Protein 8Y7V (pdb70)

Radius of gyration: 17.61 Å; Cα contacts (8 Å, |Δi|>4): 477; chains: 1; bounding box: 44×53×33 Å

InterPro domains:
  IPR007604 CP2 transcription factor [PF04516] (58-258)
  IPR007604 CP2 transcription factor [PS51968] (63-300)
  IPR013761 Sterile alpha motif/pointed domain superfamily [G3DSA:1.10.150.50] (311-386)
  IPR013761 Sterile alpha motif/pointed domain superfamily [SSF47769] (301-386)
  IPR037599 Transcription factor CP2, SAM domain [cd09589] (329-395)
  IPR040167 Transcription factor CP2-like [PTHR11037] (60-502)
  IPR041418 SAM domain [PF18016] (323-382)
  IPR057520 GRHL1/CP2, C-terminal domain [PF25416] (426-502)

Secondary structure (DSSP, 8-state):
---EEEEE-SPBPS-SBTTSPPEEEEETT--EEEEEEE-PPTTS-GGGTT--EEEEEEEEESSHHHHHHHTHHHH-----SEEE-TTT-BS-EEEEE-SS-TTEEEEEE-TTS--EEEEEE---GGG----EEEEEEEEEE-SSS-EEEEEEEEEEEEEEESTTHHHHHHHHHHHHHHTS-HHHHTTBPPPPSSEE-EE-PPPS--

B-factor: mean 23.54, std 10.69, range [7.73, 56.14]

Solvent-accessible surface area: 11146 Å² total; per-residue (Å²): 133,64,5,3,56,1,11,0,45,12,44,2,2,18,31,19,89,87,177,85,110,35,25,0,15,0,6,46,28,80,29,18,47,0,106,3,49,56,59,48,146,198,61,46,44,83,85,4,97,77,92,48,0,40,0,10,0,13,0,2,1,20,77,114,177,48,11,178,61,64,63,123,103,0,36,82,171,82,103,46,22,0,51,15,28,98,129,99,22,56,32,28,65,70,36,136,42,56,117,106,47,40,3,8,1,38,0,19,0,22,12,92,135,185,4,6,0,27,0,47,1,64,2,29,0,96,94,78,57,31,32,0,31,0,6,0,2,0,8,28,20,97,65,101,54,101,32,81,76,73,36,8,2,2,5,8,32,0,52,0,35,154,63,138,18,7,85,162,54,27,106,57,4,129,77,106,21,126,157,70,82,107,133,64,86,121,63,35,14,83,43,98,144,54,1,87,11,92,113,30,90,72,46,124,116,92

Organism: Mus musculus (NCBI:txid10090)

Structure (mmCIF, N/CA/C/O backbone):
data_8Y7V
#
_entry.id   8Y7V
#
_cell.length_a   57.093
_cell.length_b   57.093
_cell.length_c   130.642
_cell.angle_alpha   90.000
_cell.angle_beta   90.000
_cell.angle_gamma   90.000
#
_symmetry.space_group_name_H-M   'P 41 21 2'
#
loop_
_entity.id
_entity.type
_entity.pdbx_description
1 polymer 'Alpha-globin transcription factor CP2'
2 water water
#
loop_
_atom_site.group_PDB
_atom_site.id
_atom_site.type_symbol
_atom_site.label_atom_id
_atom_site.label_alt_id
_atom_site.label_comp_id
_atom_site.label_asym_id
_atom_site.label_entity_id
_atom_site.label_seq_id
_atom_site.pdbx_PDB_ins_code
_atom_site.Cartn_x
_atom_site.Cartn_y
_atom_site.Cartn_z
_atom_site.occupancy
_atom_site.B_iso_or_equiv
_atom_site.auth_seq_id
_atom_site.auth_comp_id
_atom_site.auth_asym_id
_atom_site.auth_atom_id
_atom_site.pdbx_PDB_model_num
ATOM 1 N N . ILE A 1 3 ? 11.46684 32.27627 52.03408 1.000 44.77807 64 ILE A N 1
ATOM 2 C CA . ILE A 1 3 ? 12.47020 33.33293 52.01123 1.000 43.44227 64 ILE A CA 1
ATOM 3 C C . ILE A 1 3 ? 13.81466 32.76650 51.59145 1.000 36.71641 64 ILE A C 1
ATOM 4 O O . ILE A 1 3 ? 13.94420 32.19088 50.51028 1.000 37.31953 64 ILE A O 1
ATOM 9 N N . LEU A 1 4 ? 14.82176 32.93732 52.44611 1.000 31.30840 65 LEU A N 1
ATOM 10 C CA . LEU A 1 4 ? 16.15300 32.43410 52.14451 1.000 25.18408 65 LEU A CA 1
ATOM 11 C C . LEU A 1 4 ? 16.41861 31.23913 53.04126 1.000 20.08506 65 LEU A C 1
ATOM 12 O O . LEU A 1 4 ? 16.58825 31.40455 54.26078 1.000 19.40266 65 LEU A O 1
ATOM 17 N N . PRO A 1 5 ? 16.43558 30.02744 52.50068 1.000 16.80853 66 PRO A N 1
ATOM 18 C CA . PRO A 1 5 ? 16.35457 28.84983 53.37487 1.000 17.32059 66 PRO A CA 1
ATOM 19 C C . PRO A 1 5 ? 17.61773 28.55590 54.15705 1.000 13.27278 66 PRO A C 1
ATOM 20 O O . PRO A 1 5 ? 17.53103 27.83611 55.14832 1.000 14.75464 66 PRO A O 1
ATOM 24 N N . PHE A 1 6 ? 18.77740 29.07305 53.75818 1.000 12.09775 67 PHE A N 1
ATOM 25 C CA . PHE A 1 6 ? 20.02121 28.76219 54.45050 1.000 11.54684 67 PHE A CA 1
ATOM 26 C C . PHE A 1 6 ? 20.82451 30.03261 54.62642 1.000 11.77722 67 PHE A C 1
ATOM 27 O O . PHE A 1 6 ? 20.60011 31.03465 53.94294 1.000 14.17172 67 PHE A O 1
ATOM 35 N N . GLN A 1 7 ? 21.77538 29.96799 55.55229 1.000 11.29586 68 GLN A N 1
ATOM 36 C CA . GLN A 1 7 ? 22.75883 31.02257 55.72100 1.000 10.94334 68 GLN A CA 1
ATOM 37 C C . GLN A 1 7 ? 24.12893 30.37996 55.85912 1.000 10.30222 68 GLN A C 1
ATOM 38 O O . GLN A 1 7 ? 24.27166 29.34617 56.52278 1.000 11.18051 68 GLN A O 1
ATOM 44 N N . TYR A 1 8 ? 25.13649 30.96699 55.21703 1.000 10.57147 69 TYR A N 1
ATOM 45 C CA . TYR A 1 8 ? 26.49480 30.44888 55.27674 1.000 9.78483 69 TYR A CA 1
ATOM 46 C C . TYR A 1 8 ? 27.40090 31.50291 55.89813 1.000 10.45495 69 TYR A C 1
ATOM 47 O O . TYR A 1 8 ? 27.35905 32.66925 55.50044 1.000 12.21349 69 TYR A O 1
ATOM 56 N N . VAL A 1 9 ? 28.18137 31.10045 56.89293 1.000 10.48437 70 VAL A N 1
ATOM 57 C CA . VAL A 1 9 ? 29.00098 32.03549 57.67247 1.000 11.19716 70 VAL A CA 1
ATOM 58 C C . VAL A 1 9 ? 30.45884 31.60163 57.55777 1.000 11.83255 70 VAL A C 1
ATOM 59 O O . VAL A 1 9 ? 30.84378 30.57100 58.12711 1.000 11.38377 70 VAL A O 1
ATOM 63 N N . LEU A 1 10 ? 31.27447 32.39117 56.83659 1.000 11.93364 71 LEU A N 1
ATOM 64 C CA . LEU A 1 10 ? 32.71570 32.15259 56.76238 1.000 11.09661 71 LEU A CA 1
ATOM 65 C C . LEU A 1 10 ? 33.36684 32.76535 57.99381 1.000 12.24971 71 LEU A C 1
ATOM 66 O O . LEU A 1 10 ? 33.18774 33.95659 58.25034 1.000 12.63132 71 LEU A O 1
ATOM 71 N N . CYS A 1 11 ? 34.10660 31.96348 58.75528 1.000 12.31829 72 CYS A N 1
ATOM 72 C CA . CYS A 1 11 ? 34.61017 32.39250 60.06408 1.000 13.53983 72 CYS A CA 1
ATOM 73 C C . CYS A 1 11 ? 35.97075 33.07286 59.89487 1.000 13.62439 72 CYS A C 1
ATOM 74 O O . CYS A 1 11 ? 37.04111 32.54466 60.21785 1.000 14.58330 72 CYS A O 1
ATOM 77 N N . ALA A 1 12 ? 35.89058 34.26786 59.32744 1.000 13.22939 73 ALA A N 1
ATOM 78 C CA . ALA A 1 12 ? 37.03725 35.14493 59.13329 1.000 12.63395 73 ALA A CA 1
ATOM 79 C C . ALA A 1 12 ? 36.52016 36.57214 59.15452 1.000 13.85830 73 ALA A C 1
ATOM 80 O O . ALA A 1 12 ? 35.44737 36.85774 58.61929 1.000 14.05470 73 ALA A O 1
ATOM 82 N N . ALA A 1 13 ? 37.29490 37.47000 59.76020 1.000 13.95144 74 ALA A N 1
ATOM 83 C CA . ALA A 1 13 ? 36.85209 38.85096 59.90380 1.000 15.30523 74 ALA A CA 1
ATOM 84 C C . ALA A 1 13 ? 36.89131 39.61522 58.57558 1.000 11.31600 74 ALA A C 1
ATOM 85 O O . ALA A 1 13 ? 37.74414 39.37319 57.71472 1.000 14.35695 74 ALA A O 1
ATOM 87 N N . THR A 1 14 ? 35.97698 40.56777 58.42040 1.000 13.26951 75 THR A N 1
ATOM 88 C CA . THR A 1 14 ? 35.97614 41.38896 57.21765 1.000 14.46621 75 THR A CA 1
ATOM 89 C C . THR A 1 14 ? 36.93854 42.57295 57.37056 1.000 15.79092 75 THR A C 1
ATOM 90 O O . THR A 1 14 ? 37.34244 42.94247 58.47577 1.000 17.22839 75 THR A O 1
ATOM 94 N N . SER A 1 15 ? 37.31920 43.14617 56.23353 1.000 14.15389 76 SER A N 1
ATOM 95 C CA . SER A 1 15 ? 38.20538 44.30846 56.25368 1.000 16.24413 76 SER A CA 1
ATOM 96 C C . SER A 1 15 ? 37.46139 45.51819 56.81549 1.000 18.60023 76 SER A C 1
ATOM 97 O O . SER A 1 15 ? 36.27581 45.71113 56.52697 1.000 19.38490 76 SER A O 1
ATOM 100 N N . PRO A 1 16 ? 38.13299 46.36747 57.59649 1.000 18.56196 77 PRO A N 1
ATOM 101 C CA . PRO A 1 16 ? 37.49585 47.59092 58.09678 1.000 21.58481 77 PRO A CA 1
ATOM 102 C C . PRO A 1 16 ? 37.52090 48.76233 57.12971 1.000 23.56310 77 PRO A C 1
ATOM 103 O O . PRO A 1 16 ? 37.13368 49.86444 57.52479 1.000 25.16047 77 PRO A O 1
ATOM 107 N N . ALA A 1 17 ? 37.95928 48.56722 55.88518 1.000 20.21618 78 ALA A N 1
ATOM 108 C CA . ALA A 1 17 ? 38.19343 49.67969 54.96992 1.000 21.29416 78 ALA A CA 1
ATOM 109 C C . ALA A 1 17 ? 37.26299 49.64250 53.75966 1.000 24.29441 78 ALA A C 1
ATOM 110 O O . ALA A 1 17 ? 37.64373 50.06503 52.66754 1.000 28.52323 78 ALA A O 1
ATOM 112 N N . VAL A 1 18 ? 36.03763 49.15979 53.94173 1.000 21.90371 79 VAL A N 1
ATOM 113 C CA . VAL A 1 18 ? 35.03141 49.12164 52.88259 1.000 21.82471 79 VAL A CA 1
ATOM 114 C C . VAL A 1 18 ? 33.92800 50.12055 53.21138 1.000 20.94639 79 VAL A C 1
ATOM 115 O O . VAL A 1 18 ? 33.50677 50.24304 54.36877 1.000 23.26491 79 VAL A O 1
ATOM 119 N N . LYS A 1 19 ? 33.45796 50.83243 52.18405 1.000 29.07322 80 LYS A N 1
ATOM 120 C CA . LYS A 1 19 ? 32.40857 51.82677 52.35575 1.000 32.20800 80 LYS A CA 1
ATOM 121 C C . LYS A 1 19 ? 31.08575 51.17489 52.75498 1.000 32.74041 80 LYS A C 1
ATOM 122 O O . LYS A 1 19 ? 30.84432 49.98673 52.51360 1.000 32.81952 80 LYS A O 1
ATOM 128 N N . LEU A 1 20 ? 30.20150 52.00702 53.31419 1.000 30.34900 81 LEU A N 1
ATOM 129 C CA . LEU A 1 20 ? 29.05752 51.53365 54.09012 1.000 34.44226 81 LEU A CA 1
ATOM 130 C C . LEU A 1 20 ? 28.21798 50.49689 53.35353 1.000 39.90946 81 LEU A C 1
ATOM 131 O O . LEU A 1 20 ? 27.92679 49.42644 53.89754 1.000 44.16974 81 LEU A O 1
ATOM 136 N N . HIS A 1 21 ? 27.79312 50.79086 52.12889 1.000 38.70898 82 HIS A N 1
ATOM 137 C CA . HIS A 1 21 ? 26.81225 49.91991 51.49049 1.000 40.60615 82 HIS A CA 1
ATOM 138 C C . HIS A 1 21 ? 27.42711 49.03747 50.41249 1.000 39.79882 82 HIS A C 1
ATOM 139 O O . HIS A 1 21 ? 26.70478 48.47791 49.58062 1.000 44.03901 82 HIS A O 1
ATOM 146 N N . ASP A 1 22 ? 28.74089 48.87593 50.43062 1.000 36.18257 83 ASP A N 1
ATOM 147 C CA . ASP A 1 22 ? 29.42287 48.04708 49.45515 1.000 31.29308 83 ASP A CA 1
ATOM 148 C C . ASP A 1 22 ? 29.59426 46.63295 49.99915 1.000 31.43368 83 ASP A C 1
ATOM 149 O O . ASP A 1 22 ? 29.41478 46.38053 51.19387 1.000 30.34407 83 ASP A O 1
ATOM 154 N N . GLU A 1 23 ? 29.91623 45.70333 49.10028 1.000 28.34017 84 GLU A N 1
ATOM 155 C CA . GLU A 1 23 ? 30.09598 44.31588 49.51060 1.000 24.89905 84 GLU A CA 1
ATOM 156 C C . GLU A 1 23 ? 31.30514 44.17746 50.42358 1.000 24.60280 84 GLU A C 1
ATOM 157 O O . GLU A 1 23 ? 32.32254 44.85402 50.25350 1.000 23.28519 84 GLU A O 1
ATOM 163 N N . THR A 1 24 ? 31.20060 43.26524 51.38601 1.000 19.67686 85 THR A N 1
ATOM 164 C CA . THR A 1 24 ? 32.33185 43.04694 52.27174 1.000 17.55436 85 THR A CA 1
ATOM 165 C C . THR A 1 24 ? 33.52127 42.49102 51.49987 1.000 17.18060 85 THR A C 1
ATOM 166 O O . THR A 1 24 ? 33.39692 41.93789 50.39817 1.000 16.83364 85 THR A O 1
ATOM 170 N N . LEU A 1 25 ? 34.69541 42.66155 52.09874 1.000 13.80539 86 LEU A N 1
ATOM 171 C CA . LEU A 1 25 ? 35.94085 42.09569 51.60245 1.000 14.48521 86 LEU A CA 1
ATOM 172 C C . LEU A 1 25 ? 36.64121 41.39143 52.75589 1.000 15.92304 86 LEU A C 1
ATOM 173 O O . LEU A 1 25 ? 36.78439 41.96646 53.83964 1.000 17.25005 86 LEU A O 1
ATOM 178 N N . THR A 1 26 ? 37.06275 40.14459 52.53655 1.000 14.08876 87 THR A N 1
ATOM 179 C CA . THR A 1 26 ? 37.65197 39.32203 53.59131 1.000 13.01272 87 THR A CA 1
ATOM 180 C C . THR A 1 26 ? 38.99943 38.77863 53.14360 1.000 15.15865 87 THR A C 1
ATOM 181 O O . THR A 1 26 ? 39.10679 38.19652 52.06484 1.000 14.60375 87 THR A O 1
ATOM 185 N N . TYR A 1 27 ? 40.03398 38.98140 53.95898 1.000 15.40019 88 TYR A N 1
ATOM 186 C CA . TYR A 1 27 ? 41.37273 38.50158 53.63003 1.000 12.93553 88 TYR A CA 1
ATOM 187 C C . TYR A 1 27 ? 41.59101 37.11091 54.20967 1.000 13.30105 88 TYR A C 1
ATOM 188 O O . TYR A 1 27 ? 41.33887 36.87932 55.39882 1.000 15.60992 88 TYR A O 1
ATOM 197 N N . LEU A 1 28 ? 42.09454 36.19480 53.38086 1.000 13.96377 89 LEU A N 1
ATOM 198 C CA . LEU A 1 28 ? 42.40773 34.83809 53.80171 1.000 13.03097 89 LEU A CA 1
ATOM 199 C C . LEU A 1 28 ? 43.86641 34.52282 53.51455 1.000 14.30469 89 LEU A C 1
ATOM 200 O O . LEU A 1 28 ? 44.44563 35.04302 52.55773 1.000 16.18654 89 LEU A O 1
ATOM 205 N N . ASN A 1 29 ? 44.44782 33.65837 54.34209 1.000 14.76828 90 ASN A N 1
ATOM 206 C CA . ASN A 1 29 ? 45.78291 33.12766 54.09839 1.000 16.45054 90 ASN A CA 1
ATOM 207 C C . ASN A 1 29 ? 45.71329 31.84244 53.28236 1.000 18.96239 90 ASN A C 1
ATOM 208 O O . ASN A 1 29 ? 44.92148 30.94644 53.58819 1.000 18.58407 90 ASN A O 1
ATOM 213 N N . GLN A 1 30 ? 46.56724 31.74826 52.26709 1.000 19.25953 91 GLN A N 1
ATOM 214 C CA . GLN A 1 30 ? 46.63490 30.55661 51.43907 1.000 17.99757 91 GLN A CA 1
ATOM 215 C C . GLN A 1 30 ? 46.95823 29.33654 52.28679 1.000 22.32039 91 GLN A C 1
ATOM 216 O O . GLN A 1 30 ? 47.87267 29.36382 53.11424 1.000 21.93583 91 GLN A O 1
ATOM 222 N N . GLY A 1 31 ? 46.19744 28.25917 52.08579 1.000 21.93027 92 GLY A N 1
ATOM 223 C CA . GLY A 1 31 ? 46.45526 27.01314 52.76207 1.000 22.09465 92 GLY A CA 1
ATOM 224 C C . GLY A 1 31 ? 45.93173 26.91377 54.17933 1.000 18.76017 92 GLY A C 1
ATOM 225 O O . GLY A 1 31 ? 46.01866 25.83718 54.77659 1.000 23.16871 92 GLY A O 1
ATOM 226 N N . GLN A 1 32 ? 45.40798 27.99459 54.74667 1.000 19.99206 93 GLN A N 1
ATOM 227 C CA . GLN A 1 32 ? 44.87446 27.95790 56.09738 1.000 19.79160 93 GLN A CA 1
ATOM 228 C C . GLN A 1 32 ? 43.44684 27.43422 56.05279 1.000 17.04083 93 GLN A C 1
ATOM 229 O O . GLN A 1 32 ? 42.67339 27.80086 55.16553 1.000 17.59362 93 GLN A O 1
ATOM 235 N N . SER A 1 33 ? 43.10930 26.54638 56.98354 1.000 15.23332 94 SER A N 1
ATOM 236 C CA . SER A 1 33 ? 41.74450 26.02433 57.04596 1.000 16.52620 94 SER A CA 1
ATOM 237 C C . SER A 1 33 ? 40.80904 27.06879 57.63194 1.000 16.18418 94 SER A C 1
ATOM 238 O O . SER A 1 33 ? 41.05337 27.58527 58.72727 1.000 17.01808 94 SER A O 1
ATOM 241 N N . TYR A 1 34 ? 39.72674 27.36729 56.90749 1.000 14.17806 95 TYR A N 1
ATOM 242 C CA . TYR A 1 34 ? 38.71856 28.32385 57.34614 1.000 14.25910 95 TYR A CA 1
ATOM 243 C C . TYR A 1 34 ? 37.37339 27.62534 57.47273 1.000 12.83886 95 TYR A C 1
ATOM 244 O O . TYR A 1 34 ? 36.98307 26.84718 56.59723 1.000 12.89272 95 TYR A O 1
ATOM 253 N N . GLU A 1 35 ? 36.68994 27.90190 58.57544 1.000 11.50156 96 GLU A N 1
ATOM 254 C CA . GLU A 1 35 ? 35.39018 27.30498 58.84574 1.000 10.93854 96 GLU A CA 1
ATOM 255 C C . GLU A 1 35 ? 34.28679 28.06071 58.11854 1.000 11.48192 96 GLU A C 1
ATOM 256 O O . GLU A 1 35 ? 34.20370 29.28716 58.20069 1.000 12.25030 96 GLU A O 1
ATOM 262 N N . ILE A 1 36 ? 33.41012 27.32801 57.43576 1.000 11.70219 97 ILE A N 1
ATOM 263 C CA . ILE A 1 36 ? 32.15323 27.88649 56.94490 1.000 8.80242 97 ILE A CA 1
ATOM 264 C C . ILE A 1 36 ? 31.01891 27.13938 57.63510 1.000 8.94798 97 ILE A C 1
ATOM 265 O O . ILE A 1 36 ? 30.85688 25.92462 57.44031 1.000 10.45001 97 ILE A O 1
ATOM 270 N N . ARG A 1 37 ? 30.25704 27.85703 58.44430 1.000 10.84704 98 ARG A N 1
ATOM 271 C CA . ARG A 1 37 ? 29.11132 27.27586 59.12132 1.000 11.42458 98 ARG A CA 1
ATOM 272 C C . ARG A 1 37 ? 27.93791 27.25266 58.15104 1.000 10.42204 98 ARG A C 1
ATOM 273 O O . ARG A 1 37 ? 27.64730 28.23699 57.46890 1.000 10.77576 98 ARG A O 1
ATOM 281 N N . MET A 1 38 ? 27.26654 26.11170 58.09025 1.000 8.73784 99 MET A N 1
ATOM 282 C CA . MET A 1 38 ? 26.13863 25.86132 57.20071 1.000 9.61135 99 MET A CA 1
ATOM 283 C C . MET A 1 38 ? 24.88803 25.86048 58.08714 1.000 9.67794 99 MET A C 1
ATOM 284 O O . MET A 1 38 ? 24.70692 24.94651 58.90508 1.000 12.21074 99 MET A O 1
ATOM 289 N N . LEU A 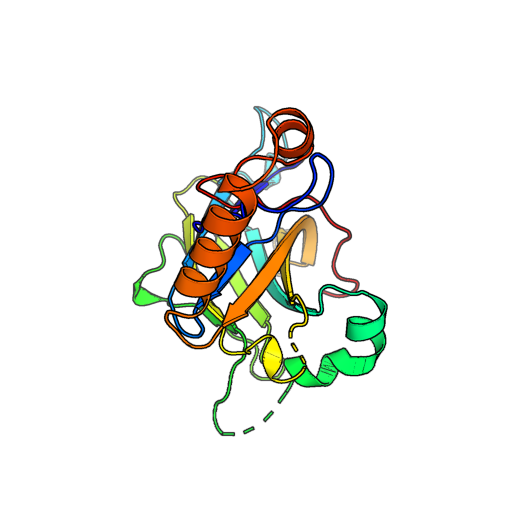1 39 ? 24.03725 26.88171 57.95055 1.000 9.64403 100 LEU A N 1
ATOM 290 C CA . LEU A 1 39 ? 22.90705 27.05719 58.86521 1.000 10.92026 100 LEU A CA 1
ATOM 291 C C . LEU A 1 39 ? 21.56575 26.96725 58.15799 1.000 12.73164 100 LEU A C 1
ATOM 292 O O . LEU A 1 39 ? 21.39715 27.47247 57.04116 1.000 12.62665 100 LEU A O 1
ATOM 297 N N . ASP A 1 40 ? 20.59986 26.35028 58.84763 1.000 12.71196 101 ASP A N 1
ATOM 298 C CA . ASP A 1 40 ? 19.20528 26.39702 58.43890 1.000 11.77179 101 ASP A CA 1
ATOM 299 C C . ASP A 1 40 ? 18.66697 27.77198 58.79639 1.000 15.19776 101 ASP A C 1
ATOM 300 O O . ASP A 1 40 ? 18.79305 28.21350 59.94455 1.000 17.67236 101 ASP A O 1
ATOM 305 N N . ASN A 1 41 ? 18.08011 28.44997 57.81863 1.000 15.15780 102 ASN A N 1
ATOM 306 C CA . ASN A 1 41 ? 17.55351 29.79739 58.02050 1.000 17.48887 102 ASN A CA 1
ATOM 307 C C . ASN A 1 41 ? 16.04169 29.83665 57.85546 1.000 22.64925 102 ASN A C 1
ATOM 308 O O . ASN A 1 41 ? 15.45566 30.92697 57.77845 1.000 23.86540 102 ASN A O 1
ATOM 313 N N . ARG A 1 42 ? 15.39867 28.67641 57.79492 1.000 20.06802 103 ARG A N 1
ATOM 314 C CA . ARG A 1 42 ? 13.95926 28.60800 57.59681 1.000 26.04858 103 ARG A CA 1
ATOM 315 C C . ARG A 1 42 ? 13.21430 28.93740 58.87835 1.000 30.95721 103 ARG A C 1
ATOM 316 O O . ARG A 1 42 ? 13.62091 28.54090 59.97333 1.000 31.12094 103 ARG A O 1
ATOM 324 N N . LYS A 1 43 ? 12.10033 29.64258 58.73288 1.000 39.54589 104 LYS A N 1
ATOM 325 C CA . LYS A 1 43 ? 11.14646 29.74963 59.82151 1.000 43.65156 104 LYS A CA 1
ATOM 326 C C . LYS A 1 43 ? 10.21919 28.53480 59.80648 1.000 45.89239 104 LYS A C 1
ATOM 327 O O . LYS A 1 43 ? 10.27378 27.69146 58.90636 1.000 44.79428 104 LYS A O 1
ATOM 333 N N . LEU A 1 44 ? 9.37170 28.43944 60.82932 1.000 50.87655 105 LEU A N 1
ATOM 334 C CA . LEU A 1 44 ? 8.41337 27.34302 60.90960 1.000 50.78733 105 LEU A CA 1
ATOM 335 C C . LEU A 1 44 ? 7.58198 27.25514 59.63881 1.000 51.17428 105 LEU A C 1
ATOM 336 O O . LEU A 1 44 ? 6.87255 28.20070 59.28196 1.000 54.05587 105 LEU A O 1
ATOM 341 N N . GLY A 1 45 ? 7.69005 26.12258 58.93808 1.000 50.67663 106 GLY A N 1
ATOM 342 C CA . GLY A 1 45 ? 6.79816 25.78270 57.85195 1.000 46.04540 106 GLY A CA 1
ATOM 343 C C . GLY A 1 45 ? 7.45858 25.67086 56.48902 1.000 49.19295 106 GLY A C 1
ATOM 344 O O . GLY A 1 45 ? 6.97837 24.90113 55.64648 1.000 45.65700 106 GLY A O 1
ATOM 345 N N . GLU A 1 46 ? 8.52948 26.42528 56.24000 1.000 45.54239 107 GLU A N 1
ATOM 346 C CA . GLU A 1 46 ? 9.08837 26.45110 54.89334 1.000 37.97499 107 GLU A CA 1
ATOM 347 C C . GLU A 1 46 ? 9.73872 25.12015 54.53917 1.000 40.06322 107 GLU A C 1
ATOM 348 O O . GLU A 1 46 ? 10.34750 24.45982 55.38598 1.000 37.43435 107 GLU A O 1
ATOM 354 N N . LEU A 1 47 ? 9.60339 24.74469 53.26746 1.000 36.01444 108 LEU A N 1
ATOM 355 C CA . LEU A 1 47 ? 10.18558 23.54828 52.66169 1.000 39.50017 108 LEU A CA 1
ATOM 356 C C . LEU A 1 47 ? 10.17019 22.32196 53.58773 1.000 38.61994 108 LEU A C 1
ATOM 357 O O . LEU A 1 47 ? 11.23363 21.77800 53.90758 1.000 37.74824 108 LEU A O 1
ATOM 362 N N . PRO A 1 48 ? 8.99015 21.84973 54.00254 1.000 42.03155 109 PRO A N 1
ATOM 363 C CA . PRO A 1 48 ? 8.94386 20.63075 54.83324 1.000 37.89476 109 PRO A CA 1
ATOM 364 C C . PRO A 1 48 ? 9.53743 19.41032 54.15610 1.000 37.43025 109 PRO A C 1
ATOM 365 O O . PRO A 1 48 ? 9.93091 18.46420 54.84944 1.000 34.63641 109 PRO A O 1
ATOM 369 N N . GLU A 1 49 ? 9.61414 19.40296 52.82157 1.000 35.96119 110 GLU A N 1
ATOM 370 C CA . GLU A 1 49 ? 10.27117 18.31228 52.11017 1.000 36.77475 110 GLU A CA 1
ATOM 371 C C . GLU A 1 49 ? 11.72593 18.17639 52.53239 1.000 35.94771 110 GLU A C 1
ATOM 372 O O . GLU A 1 49 ? 12.31121 17.09031 52.42353 1.000 38.87019 110 GLU A O 1
ATOM 378 N N . LEU A 1 50 ? 12.33214 19.26593 53.01739 1.000 35.47097 111 LEU A N 1
ATOM 379 C CA . LEU A 1 50 ? 13.72140 19.19356 53.45182 1.000 35.48139 111 LEU A CA 1
ATOM 380 C C . LEU A 1 50 ? 13.84652 18.48200 54.79212 1.000 28.45153 111 LEU A C 1
ATOM 381 O O . LEU A 1 50 ? 14.90157 17.90870 55.08979 1.000 30.26070 111 LEU A O 1
ATOM 386 N N . ASN A 1 51 ? 12.77499 18.47281 55.59061 1.000 32.96011 112 ASN A N 1
ATOM 387 C CA . ASN A 1 51 ? 12.81911 17.84449 56.90548 1.000 28.49287 112 ASN A CA 1
ATOM 388 C C . ASN A 1 51 ? 13.13690 16.36322 56.77482 1.000 29.97759 112 ASN A C 1
ATOM 389 O O . ASN A 1 51 ? 12.42724 15.61520 56.09236 1.000 32.47238 112 ASN A O 1
ATOM 394 N N . GLY A 1 52 ? 14.21905 15.94677 57.41659 1.000 28.85610 113 GLY A N 1
ATOM 395 C CA . GLY A 1 52 ? 14.63842 14.57125 57.35985 1.000 27.68853 113 GLY A CA 1
ATOM 396 C C . GLY A 1 52 ? 15.49149 14.20995 56.16852 1.000 28.30283 113 GLY A C 1
ATOM 397 O O . GLY A 1 52 ? 15.92579 13.05475 56.06988 1.000 36.18723 113 GLY A O 1
ATOM 398 N N . LYS A 1 53 ? 15.74086 15.14224 55.25646 1.000 28.63336 114 LYS A N 1
ATOM 399 C CA . LYS A 1 53 ? 16.58042 14.86931 54.10090 1.000 23.66350 114 LYS A CA 1
ATOM 400 C C . LYS A 1 53 ? 17.83339 15.73793 54.12934 1.000 18.71141 114 LYS A C 1
ATOM 401 O O . LYS A 1 53 ? 17.97500 16.67500 54.92285 1.000 21.52924 114 LYS A O 1
ATOM 407 N N . LEU A 1 54 ? 18.74698 15.38040 53.25632 1.000 17.73449 115 LEU A N 1
ATOM 408 C CA . LEU A 1 54 ? 19.98905 16.10781 53.08973 1.000 13.26218 115 LEU A CA 1
ATOM 409 C C . LEU A 1 54 ? 19.84048 17.07967 51.94032 1.000 14.11696 115 LEU A C 1
ATOM 410 O O . LEU A 1 54 ? 18.94159 16.96089 51.10386 1.000 13.79880 115 LEU A O 1
ATOM 415 N N . VAL A 1 55 ? 20.73238 18.06264 51.91453 1.000 12.11978 116 VAL A N 1
ATOM 416 C CA . VAL A 1 55 ? 20.91273 18.90827 50.74744 1.000 11.11840 116 VAL A CA 1
ATOM 417 C C . VAL A 1 55 ? 22.37270 18.81180 50.33301 1.000 10.97694 116 VAL A C 1
ATOM 418 O O . VAL A 1 55 ? 23.23312 18.38712 51.10671 1.000 11.44893 116 VAL A O 1
ATOM 422 N N . LYS A 1 56 ? 22.63182 19.19097 49.08874 1.000 9.17648 117 LYS A N 1
ATOM 423 C CA . LYS A 1 56 ? 23.97656 19.24313 48.53605 1.000 10.03833 117 LYS A CA 1
ATOM 424 C C . LYS A 1 56 ? 24.37345 20.69553 48.37349 1.000 9.55439 117 LYS A C 1
ATOM 425 O O . LYS A 1 56 ? 23.61785 21.47874 47.79970 1.000 9.37059 117 LYS A O 1
ATOM 431 N N . SER A 1 57 ? 25.57495 21.04252 48.82728 1.000 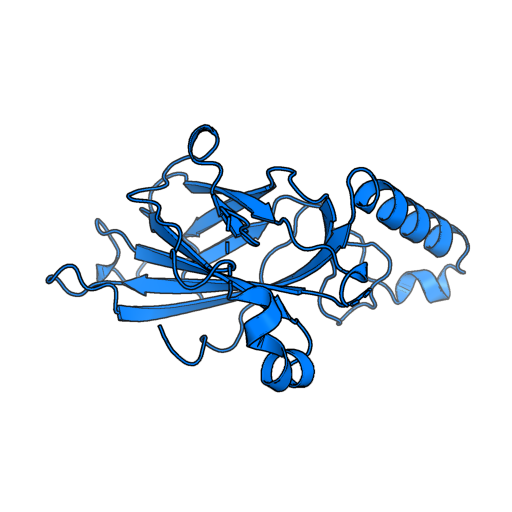9.03854 118 SER A N 1
ATOM 432 C CA . SER A 1 57 ? 26.13233 22.35605 48.52749 1.000 8.18299 118 SER A CA 1
ATOM 433 C C . SER A 1 57 ? 27.36789 22.21077 47.65997 1.000 11.28229 118 SER A C 1
ATOM 434 O O . SER A 1 57 ? 28.22262 21.35532 47.92027 1.000 9.46562 118 SER A O 1
ATOM 437 N N . ILE A 1 58 ? 27.43533 23.03140 46.61799 1.000 9.50724 119 ILE A N 1
ATOM 438 C CA . ILE A 1 58 ? 28.57478 23.07703 45.70820 1.000 7.87534 119 ILE A CA 1
ATOM 439 C C . ILE A 1 58 ? 29.29508 24.40049 45.92489 1.000 10.96553 119 ILE A C 1
ATOM 440 O O . ILE A 1 58 ? 28.68402 25.47487 45.80125 1.000 10.09011 119 ILE A O 1
ATOM 445 N N . PHE A 1 59 ? 30.58557 24.31904 46.27007 1.000 10.15830 120 PHE A N 1
ATOM 446 C CA . PHE A 1 59 ? 31.41967 25.48269 46.55295 1.000 11.26395 120 PHE A CA 1
ATOM 447 C C . PHE A 1 59 ? 32.33635 25.74429 45.36867 1.000 13.48777 120 PHE A C 1
ATOM 448 O O . PHE A 1 59 ? 32.91199 24.80820 44.81136 1.000 12.42500 120 PHE A O 1
ATOM 456 N N . ARG A 1 60 ? 32.49432 27.01257 45.00571 1.000 10.76456 121 ARG A N 1
ATOM 457 C CA . ARG A 1 60 ? 33.43245 27.39755 43.96691 1.000 12.27267 121 ARG A CA 1
ATOM 458 C C . ARG A 1 60 ? 34.23430 28.59518 44.42617 1.000 10.30865 121 ARG A C 1
ATOM 459 O O . ARG A 1 60 ? 33.71614 29.47337 45.10833 1.000 11.36814 121 ARG A O 1
ATOM 467 N N . VAL A 1 61 ? 35.49229 28.64777 43.99928 1.000 10.32387 122 VAL A N 1
ATOM 468 C CA . VAL A 1 61 ? 36.30333 29.85344 44.08914 1.000 12.41612 122 VAL A CA 1
ATOM 469 C C . VAL A 1 61 ? 36.53048 30.32563 42.66095 1.000 14.34731 122 VAL A C 1
ATOM 470 O O . VAL A 1 61 ? 37.11569 29.59952 41.84695 1.000 15.69995 122 VAL A O 1
ATOM 474 N N . VAL A 1 62 ? 36.02693 31.51344 42.35215 1.000 13.07273 123 VAL A N 1
ATOM 475 C CA . VAL A 1 62 ? 36.06925 32.06692 41.00696 1.000 13.16311 123 VAL A CA 1
ATOM 476 C C . VAL A 1 62 ? 36.52862 33.51370 41.11226 1.000 14.75640 123 VAL A C 1
ATOM 477 O O . VAL A 1 62 ? 36.64223 34.07128 42.20199 1.000 15.87759 123 VAL A O 1
ATOM 481 N N . PHE A 1 63 ? 36.81164 34.12566 39.96559 1.000 13.95587 124 PHE A N 1
ATOM 482 C CA . PHE A 1 63 ? 37.11524 35.55275 39.99414 1.000 13.93422 124 PHE A CA 1
ATOM 483 C C . PHE A 1 63 ? 35.86467 36.35577 40.33718 1.000 14.92816 124 PHE A C 1
ATOM 484 O O . PHE A 1 63 ? 34.76174 36.04855 39.87530 1.000 16.32161 124 PHE A O 1
ATOM 492 N N . HIS A 1 64 ? 36.03469 37.39150 41.17006 1.000 15.56085 125 HIS A N 1
ATOM 493 C CA . HIS A 1 64 ? 34.88935 38.18170 41.60409 1.000 17.63273 125 HIS A CA 1
ATOM 494 C C . HIS A 1 64 ? 34.37129 39.10017 40.49713 1.000 19.11357 125 HIS A C 1
ATOM 495 O O . HIS A 1 64 ? 33.15211 39.26139 40.33980 1.000 19.47590 125 HIS A O 1
ATOM 502 N N . ASP A 1 65 ? 35.27657 39.71471 39.72561 1.000 17.80856 126 ASP A N 1
ATOM 503 C CA . ASP A 1 65 ? 34.86610 40.54851 38.60279 1.000 21.26245 126 ASP A CA 1
ATOM 504 C C . ASP A 1 65 ? 34.26199 39.69032 37.50266 1.000 16.62627 126 ASP A C 1
ATOM 505 O O . ASP A 1 65 ? 34.87772 38.71571 37.06856 1.000 18.76529 126 ASP A O 1
ATOM 510 N N . ARG A 1 66 ? 33.08243 40.08493 37.02848 1.000 20.47846 127 ARG A N 1
ATOM 511 C CA . ARG A 1 66 ? 32.35548 39.21292 36.10913 1.000 21.40041 127 ARG A CA 1
ATOM 512 C C . ARG A 1 66 ? 33.06788 39.09981 34.76711 1.000 21.08862 127 ARG A C 1
ATOM 513 O O . ARG A 1 66 ? 33.13478 38.01040 34.18980 1.000 18.44596 127 ARG A O 1
ATOM 521 N N . ARG A 1 67 ? 33.62520 40.20123 34.25606 1.000 21.27886 128 ARG A N 1
ATOM 522 C CA . ARG A 1 67 ? 34.32367 40.11653 32.97811 1.000 21.38583 128 ARG A CA 1
ATOM 523 C C . ARG A 1 67 ? 35.58964 39.27342 33.09465 1.000 21.88929 128 ARG A C 1
ATOM 524 O O . ARG A 1 67 ? 35.90137 38.49500 32.18833 1.000 19.78238 128 ARG A O 1
ATOM 532 N N . LEU A 1 68 ? 36.32419 39.38869 34.21148 1.000 18.67420 129 LEU A N 1
ATOM 533 C CA . LEU A 1 68 ? 37.50911 38.55666 34.39394 1.000 19.74285 129 LEU A CA 1
ATOM 534 C C . LEU A 1 68 ? 37.13679 37.08063 34.50361 1.000 15.84210 129 LEU A C 1
ATOM 535 O O . LEU A 1 68 ? 37.83758 36.21608 33.97628 1.000 17.42414 129 LEU A O 1
ATOM 540 N N . GLN A 1 69 ? 36.04422 36.76575 35.20820 1.000 16.87803 130 GLN A N 1
ATOM 541 C CA . GLN A 1 69 ? 35.61913 35.37442 35.26815 1.000 14.87949 130 GLN A CA 1
ATOM 542 C C . GLN A 1 69 ? 35.22085 34.88229 33.88359 1.000 16.07322 130 GLN A C 1
ATOM 543 O O . GLN A 1 69 ? 35.61094 33.78041 33.47768 1.000 14.35475 130 GLN A O 1
ATOM 549 N N . TYR A 1 70 ? 34.49583 35.72027 33.13308 1.000 16.62356 131 TYR A N 1
ATOM 550 C CA . TYR A 1 70 ? 34.03245 35.35342 31.79439 1.000 14.95266 131 TYR A CA 1
ATOM 551 C C . TYR A 1 70 ? 35.19912 34.99688 30.88453 1.000 16.83211 131 TYR A C 1
ATOM 552 O O . TYR A 1 70 ? 35.11281 34.04424 30.10560 1.000 15.78878 131 TYR A O 1
ATOM 561 N N . THR A 1 71 ? 36.30991 35.72820 30.97910 1.000 18.63551 132 THR A N 1
ATOM 562 C CA . THR A 1 71 ? 37.42292 35.47498 30.07255 1.000 19.88900 132 THR A CA 1
ATOM 563 C C . THR A 1 71 ? 38.48091 34.52380 30.62001 1.000 21.10943 132 THR A C 1
ATOM 564 O O . THR A 1 71 ? 39.05415 33.75162 29.84483 1.000 24.69108 132 THR A O 1
ATOM 568 N N . GLU A 1 72 ? 38.75764 34.53107 31.92783 1.000 20.07896 133 GLU A N 1
ATOM 569 C CA . GLU A 1 72 ? 39.88410 33.78769 32.47906 1.000 24.04855 133 GLU A CA 1
ATOM 570 C C . GLU A 1 72 ? 39.47821 32.63684 33.38897 1.000 20.53160 133 GLU A C 1
ATOM 571 O O . GLU A 1 72 ? 40.32229 32.11931 34.12499 1.000 21.04652 133 GLU A O 1
ATOM 577 N N . HIS A 1 73 ? 38.22289 32.18641 33.31348 1.000 19.39897 134 HIS A N 1
ATOM 578 C CA . HIS A 1 73 ? 37.76361 31.13992 34.22066 1.000 19.05069 134 HIS A CA 1
ATOM 579 C C . HIS A 1 73 ? 38.64811 29.89364 34.21100 1.000 22.80785 134 HIS A C 1
ATOM 580 O O . HIS A 1 73 ? 38.78776 29.23579 35.24664 1.000 22.24868 134 HIS A O 1
ATOM 587 N N . GLN A 1 74 ? 39.26046 29.54314 33.07222 1.000 24.44829 135 GLN A N 1
ATOM 588 C CA . GLN A 1 74 ? 40.00460 28.28484 33.04816 1.000 26.65019 135 GLN A CA 1
ATOM 589 C C . GLN A 1 74 ? 41.28083 28.34695 33.87738 1.000 24.33135 135 GLN A C 1
ATOM 590 O O . GLN A 1 74 ? 41.79521 27.29232 34.26281 1.000 27.02595 135 GLN A O 1
ATOM 596 N N . GLN A 1 75 ? 41.77548 29.54851 34.19404 1.000 23.08866 136 GLN A N 1
ATOM 597 C CA . GLN A 1 75 ? 42.95142 29.65625 35.05753 1.000 25.20676 136 GLN A CA 1
ATOM 598 C C . GLN A 1 75 ? 42.70878 29.01531 36.41889 1.000 29.11247 136 GLN A C 1
ATOM 599 O O . GLN A 1 75 ? 43.63517 28.46192 37.02084 1.000 27.88774 136 GLN A O 1
ATOM 605 N N . LEU A 1 76 ? 41.47392 29.05753 36.90887 1.000 22.61921 137 LEU A N 1
ATOM 606 C CA . LEU A 1 76 ? 41.14736 28.48352 38.20318 1.000 24.33719 137 LEU A CA 1
ATOM 607 C C . LEU A 1 76 ? 40.61216 27.05870 38.12143 1.000 26.35456 137 LEU A C 1
ATOM 608 O O . LEU A 1 76 ? 40.53188 26.37568 39.14891 1.000 22.00948 137 LEU A O 1
ATOM 613 N N . GLU A 1 77 ? 40.25085 26.57731 36.94118 1.000 26.27023 138 GLU A N 1
ATOM 614 C CA . GLU A 1 77 ? 39.58120 25.28963 36.86770 1.000 23.38997 138 GLU A CA 1
ATOM 615 C C . GLU A 1 77 ? 40.52646 24.11839 36.65154 1.000 27.29890 138 GLU A C 1
ATOM 616 O O . GLU A 1 77 ? 40.17586 22.99082 37.01027 1.000 28.92926 138 GLU A O 1
ATOM 622 N N . GLY A 1 78 ? 41.69205 24.34151 36.05771 1.000 31.99221 139 GLY A N 1
ATOM 623 C CA . GLY A 1 78 ? 42.55969 23.23249 35.70754 1.000 35.06497 139 GLY A CA 1
ATOM 624 C C . GLY A 1 78 ? 42.64962 23.03705 34.21003 1.000 40.34417 139 GLY A C 1
ATOM 625 O O . GLY A 1 78 ? 43.49470 23.66096 33.57333 1.000 47.41566 139 GLY A O 1
ATOM 626 N N . PRO A 1 84 ? 51.85403 17.38250 39.44330 1.000 45.63767 145 PRO A N 1
ATOM 627 C CA . PRO A 1 84 ? 50.40706 17.13406 39.45311 1.000 44.17909 145 PRO A CA 1
ATOM 628 C C . PRO A 1 84 ? 49.78981 17.43895 40.81591 1.000 42.38279 145 PRO A C 1
ATOM 629 O O . PRO A 1 84 ? 50.50264 17.89401 41.71446 1.000 46.72507 145 PRO A O 1
ATOM 633 N N . GLY A 1 85 ? 48.48601 17.19912 40.96381 1.000 42.44864 146 GLY A N 1
ATOM 634 C CA . GLY A 1 85 ? 47.80585 17.44438 42.22360 1.000 42.74438 146 GLY A CA 1
ATOM 635 C C . GLY A 1 85 ? 47.95700 18.86286 42.73574 1.000 48.41390 146 GLY A C 1
ATOM 636 O O . GLY A 1 85 ? 48.61683 19.09045 43.75411 1.000 53.70650 146 GLY A O 1
ATOM 637 N N . ASP A 1 86 ? 47.35976 19.82859 42.03938 1.000 49.75193 147 ASP A N 1
ATOM 638 C CA . ASP A 1 86 ? 47.45707 21.24461 42.39899 1.000 45.71137 147 ASP A CA 1
ATOM 639 C C . ASP A 1 86 ? 46.04444 21.81547 42.39937 1.000 40.77337 147 ASP A C 1
ATOM 640 O O . ASP A 1 86 ? 45.50701 22.16215 41.34294 1.000 50.19770 147 ASP A O 1
ATOM 645 N N . ARG A 1 87 ? 45.44675 21.92603 43.57520 1.000 35.28435 148 ARG A N 1
ATOM 646 C CA . ARG A 1 87 ? 44.06599 22.36229 43.67541 1.000 26.74960 148 ARG A CA 1
ATOM 647 C C . ARG A 1 87 ? 43.98545 23.80141 44.14847 1.000 23.00873 148 ARG A C 1
ATOM 648 O O . ARG A 1 87 ? 44.86447 24.30325 44.84575 1.000 26.69972 148 ARG A O 1
ATOM 656 N N . ILE A 1 88 ? 42.90694 24.45814 43.74979 1.000 18.96898 149 ILE A N 1
ATOM 657 C CA . ILE A 1 88 ? 42.64216 25.80304 44.21756 1.000 18.14139 149 ILE A CA 1
ATOM 658 C C . ILE A 1 88 ? 41.73451 25.80427 45.44177 1.000 20.87438 149 ILE A C 1
ATOM 659 O O . ILE A 1 88 ? 41.91786 26.62857 46.33833 1.000 17.65601 149 ILE A O 1
ATOM 664 N N . LEU A 1 89 ? 40.79656 24.86434 45.52156 1.000 17.70272 150 LEU A N 1
ATOM 665 C CA . LEU A 1 89 ? 39.87491 24.75273 46.64981 1.000 16.22450 150 LEU A CA 1
ATOM 666 C C . LEU A 1 89 ? 39.84625 23.31442 47.12859 1.000 14.67572 150 LEU A C 1
ATOM 667 O O . LEU A 1 89 ? 39.69586 22.39994 46.31566 1.000 16.03861 150 LEU A O 1
ATOM 672 N N . ASP A 1 90 ? 39.95315 23.11292 48.44037 1.000 15.63885 151 ASP A N 1
ATOM 673 C CA . ASP A 1 90 ? 39.84645 21.77988 49.01035 1.000 17.22654 151 ASP A CA 1
ATOM 674 C C . ASP A 1 90 ? 39.06067 21.84378 50.30959 1.000 15.41489 151 ASP A C 1
ATOM 675 O O . ASP A 1 90 ? 38.97477 22.89314 50.94465 1.000 14.98025 151 ASP A O 1
ATOM 680 N N . ILE A 1 91 ? 38.50847 20.69488 50.70208 1.000 14.51274 152 ILE A N 1
ATOM 681 C CA . ILE A 1 91 ? 37.85850 20.50907 51.99623 1.000 13.54184 152 ILE A CA 1
ATOM 682 C C . ILE A 1 91 ? 38.83109 19.82428 52.94355 1.000 17.08856 152 ILE A C 1
ATOM 683 O O . ILE A 1 91 ? 39.3551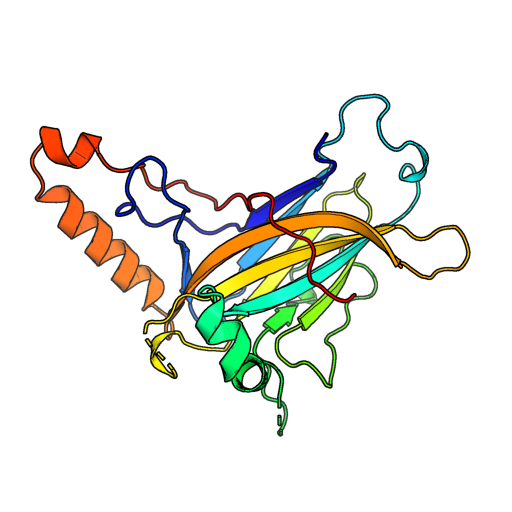2 18.74403 52.63564 1.000 18.32709 152 ILE A O 1
ATOM 688 N N . ASP A 1 92 ? 39.03038 20.42728 54.10944 1.000 14.79908 153 ASP A N 1
ATOM 689 C CA . ASP A 1 92 ? 39.76684 19.81944 55.21990 1.000 16.09487 153 ASP A CA 1
ATOM 690 C C . ASP A 1 92 ? 38.78276 18.89473 55.92347 1.000 13.79972 153 ASP A C 1
ATOM 691 O O . ASP A 1 92 ? 38.05908 19.28872 56.84645 1.000 17.24450 153 ASP A O 1
ATOM 696 N N . ILE A 1 93 ? 38.73763 17.64956 55.44472 1.000 17.35948 154 ILE A N 1
ATOM 697 C CA . ILE A 1 93 ? 37.74771 16.69675 55.94776 1.000 14.73533 154 ILE A CA 1
ATOM 698 C C . ILE A 1 93 ? 37.93636 16.40515 57.42927 1.000 16.38417 154 ILE A C 1
ATOM 699 O O . ILE A 1 93 ? 36.93618 16.41525 58.17040 1.000 15.33022 154 ILE A O 1
ATOM 704 N N . PRO A 1 94 ? 39.15402 16.17163 57.94748 1.000 16.73059 155 PRO A N 1
ATOM 705 C CA . PRO A 1 94 ? 39.27767 15.83654 59.37760 1.000 18.71739 155 PRO A CA 1
ATOM 706 C C . PRO A 1 94 ? 38.76463 16.90932 60.32077 1.000 19.09841 155 PRO A C 1
ATOM 707 O O . PRO A 1 94 ? 38.31036 16.57630 61.42259 1.000 20.58342 155 PRO A O 1
ATOM 711 N N . MET A 1 95 ? 38.81872 18.18272 59.93899 1.000 15.36899 156 MET A N 1
ATOM 712 C CA . MET A 1 95 ? 38.31586 19.24173 60.80590 1.000 17.92068 156 MET A CA 1
ATOM 713 C C . MET A 1 95 ? 36.81799 19.47205 60.66765 1.000 16.66058 156 MET A C 1
ATOM 714 O O . MET A 1 95 ? 36.23216 20.15156 61.52236 1.000 17.86652 156 MET A O 1
ATOM 719 N N . SER A 1 96 ? 36.20446 18.96542 59.60157 1.000 14.25052 157 SER A N 1
ATOM 720 C CA . SER A 1 96 ? 34.81683 19.31789 59.32464 1.000 12.09440 157 SER A CA 1
ATOM 721 C C . SER A 1 96 ? 33.85749 18.53398 60.21073 1.000 16.11835 157 SER A C 1
ATOM 722 O O . SER A 1 96 ? 34.17903 17.46154 60.74348 1.000 17.05850 157 SER A O 1
ATOM 725 N N . VAL A 1 97 ? 32.65307 19.09206 60.34587 1.000 13.60006 158 VAL A N 1
ATOM 726 C CA . VAL A 1 97 ? 31.58926 18.55820 61.18975 1.000 13.14702 158 VAL A CA 1
ATOM 727 C C . VAL A 1 97 ? 30.30921 18.48933 60.36677 1.000 11.89252 158 VAL A C 1
ATOM 728 O O . VAL A 1 97 ? 29.91546 19.48014 59.75380 1.000 11.67145 158 VAL A O 1
ATOM 732 N N . GLY A 1 98 ? 29.67353 17.31717 60.33616 1.000 13.83023 159 GLY A N 1
ATOM 733 C CA . GLY A 1 98 ? 28.43220 17.17012 59.59702 1.000 15.38084 159 GLY A CA 1
ATOM 734 C C . GLY A 1 98 ? 28.57004 17.16112 58.09449 1.000 12.87982 159 GLY A C 1
ATOM 735 O O . GLY A 1 98 ? 27.58240 17.39555 57.38140 1.000 13.55735 159 GLY A O 1
ATOM 736 N N . VAL A 1 99 ? 29.76989 16.92583 57.58110 1.000 11.90677 160 VAL A N 1
ATOM 737 C CA . VAL A 1 99 ? 30.03200 16.96161 56.15136 1.000 12.44213 160 VAL A CA 1
ATOM 738 C C . VAL A 1 99 ? 29.95453 15.52914 55.65764 1.000 13.17219 160 VAL A C 1
ATOM 739 O O . VAL A 1 99 ? 30.70088 14.66056 56.12944 1.000 14.89815 160 VAL A O 1
ATOM 743 N N . ILE A 1 100 ? 28.99126 15.27225 54.77242 1.000 12.29331 161 ILE A N 1
ATOM 744 C CA . ILE A 1 100 ? 28.66602 13.92847 54.30500 1.000 13.33740 161 ILE A CA 1
ATOM 745 C C . ILE A 1 100 ? 29.07969 13.79862 52.84625 1.000 14.15510 161 ILE A C 1
ATOM 746 O O . ILE A 1 100 ? 28.77842 14.67302 52.02369 1.000 14.07576 161 ILE A O 1
ATOM 751 N N . ASP A 1 101 ? 29.78040 12.70594 52.52327 1.000 15.94876 162 ASP A N 1
ATOM 752 C CA . ASP A 1 101 ? 30.20994 12.40281 51.16168 1.000 16.24306 162 ASP A CA 1
ATOM 753 C C . ASP A 1 101 ? 30.91890 13.57287 50.46393 1.000 16.59122 162 ASP A C 1
ATOM 754 O O . ASP A 1 101 ? 30.57299 13.93315 49.34229 1.000 16.38913 162 ASP A O 1
ATOM 759 N N . PRO A 1 102 ? 31.92420 14.16960 51.10425 1.000 15.31564 163 PRO A N 1
ATOM 760 C CA . PRO A 1 102 ? 32.64037 15.26650 50.44338 1.000 15.67009 163 PRO A CA 1
ATOM 761 C C . PRO A 1 102 ? 33.37900 14.77412 49.20903 1.000 18.34378 163 PRO A C 1
ATOM 762 O O . PRO A 1 102 ? 33.92829 13.66851 49.18501 1.000 19.98641 163 PRO A O 1
ATOM 766 N N . ARG A 1 103 ? 33.37490 15.60095 48.16536 1.000 16.95961 164 ARG A N 1
ATOM 767 C CA . ARG A 1 103 ? 34.05700 15.27802 46.91645 1.000 17.39839 164 ARG A CA 1
ATOM 768 C C . ARG A 1 103 ? 34.72675 16.52250 46.35613 1.000 23.80697 164 ARG A C 1
ATOM 769 O O . ARG A 1 103 ? 34.13989 17.60447 46.34735 1.000 19.66749 164 ARG A O 1
ATOM 777 N N . ALA A 1 104 ? 35.96520 16.36309 45.90257 1.000 23.79080 165 ALA A N 1
ATOM 778 C CA . ALA A 1 104 ? 36.65989 17.38431 45.12903 1.000 23.67569 165 ALA A CA 1
ATOM 779 C C . ALA A 1 104 ? 36.66024 16.97534 43.66149 1.000 30.86837 165 ALA A C 1
ATOM 780 O O . ALA A 1 104 ? 37.21654 15.93032 43.30415 1.000 29.45776 165 ALA A O 1
ATOM 782 N N . ASN A 1 105 ? 36.04418 17.80119 42.81624 1.000 30.63403 166 ASN A N 1
ATOM 783 C CA . ASN A 1 105 ? 35.92933 17.56326 41.38010 1.000 31.10612 166 ASN A CA 1
ATOM 784 C C . ASN A 1 105 ? 37.31412 17.46605 40.75131 1.000 31.10824 166 ASN A C 1
ATOM 785 O O . ASN A 1 105 ? 38.03732 18.46726 40.70288 1.000 32.35556 166 ASN A O 1
ATOM 790 N N . PRO A 1 106 ? 37.72301 16.29373 40.25388 1.000 32.25288 167 PRO A N 1
ATOM 791 C CA . PRO A 1 106 ? 39.07971 16.17857 39.68888 1.000 32.62580 167 PRO A CA 1
ATOM 792 C C . PRO A 1 106 ? 39.28922 16.98784 38.41805 1.000 34.15642 167 PRO A C 1
ATOM 793 O O . PRO A 1 106 ? 40.44358 17.25485 38.06008 1.000 42.06651 167 PRO A O 1
ATOM 797 N N . THR A 1 107 ? 38.22292 17.39678 37.72963 1.000 34.57417 168 THR A N 1
ATOM 798 C CA . THR A 1 107 ? 38.36678 18.20309 36.52545 1.000 36.24845 168 THR A CA 1
ATOM 799 C C . THR A 1 107 ? 38.21013 19.69786 36.77756 1.000 34.52343 168 THR A C 1
ATOM 800 O O . THR A 1 107 ? 38.64153 20.49857 35.94043 1.000 34.82516 168 THR A O 1
ATOM 804 N N . GLN A 1 108 ? 37.61480 20.09473 37.90111 1.000 30.10708 169 GLN A N 1
ATOM 805 C CA . GLN A 1 108 ? 37.46700 21.50545 38.25738 1.000 28.27257 169 GLN A CA 1
ATOM 806 C C . GLN A 1 108 ? 38.19912 21.71500 39.57877 1.000 21.38292 169 GLN A C 1
ATOM 807 O O . GLN A 1 108 ? 37.66922 21.40850 40.65175 1.000 22.21214 169 GLN A O 1
ATOM 813 N N . LEU A 1 109 ? 39.41527 22.25616 39.50750 1.000 19.78762 170 LEU A N 1
ATOM 814 C CA . LEU A 1 109 ? 40.27442 22.33986 40.68310 1.000 20.98028 170 LEU A CA 1
ATOM 815 C C . LEU A 1 109 ? 39.81415 23.38415 41.68552 1.000 17.13416 170 LEU A C 1
ATOM 816 O O . LEU A 1 109 ? 40.36839 23.44900 42.78817 1.000 17.96039 170 LEU A O 1
ATOM 821 N N . ASN A 1 110 ? 38.80857 24.18436 41.33263 1.000 17.66482 171 ASN A N 1
ATOM 822 C CA . ASN A 1 110 ? 38.29126 25.25151 42.17623 1.000 15.27998 171 ASN A CA 1
ATOM 823 C C . ASN A 1 110 ? 36.90020 24.93476 42.72327 1.000 14.84609 171 ASN A C 1
ATOM 824 O O . ASN A 1 110 ? 36.21316 25.84003 43.20632 1.000 14.32600 171 ASN A O 1
ATOM 829 N N . THR A 1 111 ? 36.47746 23.67343 42.66303 1.000 14.07569 172 THR A N 1
ATOM 830 C CA . THR A 1 111 ? 35.11695 23.29065 43.04621 1.000 13.07405 172 THR A CA 1
ATOM 831 C C . THR A 1 111 ? 35.13207 22.05949 43.94108 1.000 14.60937 172 THR A C 1
ATOM 832 O O . THR A 1 111 ? 35.85544 21.09686 43.67168 1.000 16.50902 172 THR A O 1
ATOM 836 N N . VAL A 1 112 ? 34.32490 22.09111 45.00825 1.000 11.96773 173 VAL A N 1
ATOM 837 C CA . VAL A 1 112 ? 34.09322 20.94259 45.88349 1.000 10.34959 173 VAL A CA 1
ATOM 838 C C . VAL A 1 112 ? 32.60574 20.88835 46.21190 1.000 10.72311 173 VAL A C 1
ATOM 839 O O . VAL A 1 112 ? 31.86394 21.84507 46.00567 1.000 11.67190 173 VAL A O 1
ATOM 843 N N . GLU A 1 113 ? 32.17045 19.73723 46.70781 1.000 11.86052 174 GLU A N 1
ATOM 844 C CA . GLU A 1 113 ? 30.75907 19.56087 47.03715 1.000 11.11455 174 GLU A CA 1
ATOM 845 C C . GLU A 1 113 ? 30.63829 18.63003 48.22924 1.000 13.10006 174 GLU A C 1
ATOM 846 O O . GLU A 1 113 ? 31.53538 17.82852 48.50802 1.000 13.14041 174 GLU A O 1
ATOM 852 N N . PHE A 1 114 ? 29.51045 18.72991 48.93042 1.000 10.37871 175 PHE A N 1
ATOM 853 C CA . PHE A 1 114 ? 29.20429 17.76616 49.98278 1.000 11.82876 175 PHE A CA 1
ATOM 854 C C . PHE A 1 114 ? 27.71469 17.80469 50.27532 1.000 10.03139 175 PHE A C 1
ATOM 855 O O . PHE A 1 114 ? 27.00101 18.72074 49.86331 1.000 10.42621 175 PHE A O 1
ATOM 863 N N . LEU A 1 115 ? 27.26070 16.79105 50.99831 1.000 9.97885 176 LEU A N 1
ATOM 864 C CA . LEU A 1 115 ? 25.90365 16.74200 51.51299 1.000 10.76315 176 LEU A CA 1
ATOM 865 C C . LEU A 1 115 ? 25.91041 17.17136 52.97151 1.000 11.87509 176 LEU A C 1
ATOM 866 O O . LEU A 1 115 ? 26.88863 16.96885 53.69392 1.000 12.18206 176 LEU A O 1
ATOM 871 N N . TRP A 1 116 ? 24.79718 17.73734 53.42199 1.000 9.60112 177 TRP A N 1
ATOM 872 C CA . TRP A 1 116 ? 24.66771 18.03160 54.84025 1.000 10.00725 177 TRP A CA 1
ATOM 873 C C . TRP A 1 116 ? 23.19788 18.01050 55.23234 1.000 10.85673 177 TRP A C 1
ATOM 874 O O . TRP A 1 116 ? 22.29388 18.12336 54.39508 1.000 10.26112 177 TRP A O 1
ATOM 885 N N . ASP A 1 117 ? 22.97711 17.85786 56.54028 1.000 10.59343 178 ASP A N 1
ATOM 886 C CA . ASP A 1 117 ? 21.65275 17.84645 57.13917 1.000 11.45628 178 ASP A CA 1
ATOM 887 C C . ASP A 1 117 ? 21.36798 19.19240 57.79331 1.000 11.98846 178 ASP A C 1
ATOM 888 O O . ASP A 1 117 ? 21.99141 19.50686 58.81271 1.000 12.61683 178 ASP A O 1
ATOM 893 N N . PRO A 1 118 ? 20.45785 20.01851 57.26281 1.000 10.72346 179 PRO A N 1
ATOM 894 C CA . PRO A 1 118 ? 20.22309 21.33561 57.88027 1.000 11.26230 179 PRO A CA 1
ATOM 895 C C . PRO A 1 118 ? 19.70848 21.28255 59.31694 1.000 12.44321 179 PRO A C 1
ATOM 896 O O . PRO A 1 118 ? 19.72963 22.32437 59.99173 1.000 14.86741 179 PRO A O 1
ATOM 900 N N . SER A 1 119 ? 19.30599 20.12099 59.81559 1.000 13.34477 180 SER A N 1
ATOM 901 C CA . SER A 1 119 ? 18.88486 20.00499 61.20639 1.000 14.44798 180 SER A CA 1
ATOM 902 C C . SER A 1 119 ? 20.05041 19.74276 62.14909 1.000 15.87661 180 SER A C 1
ATOM 903 O O . SER A 1 119 ? 19.84683 19.70601 63.36780 1.000 15.69754 180 SER A O 1
ATOM 906 N N . LYS A 1 120 ? 21.26584 19.57425 61.62696 1.000 12.58163 181 LYS A N 1
ATOM 907 C CA . LYS A 1 120 ? 22.41480 19.16759 62.41610 1.000 12.52749 181 LYS A CA 1
ATOM 908 C C . LYS A 1 120 ? 23.53461 20.18351 62.29542 1.000 12.97102 181 LYS A C 1
ATOM 909 O O . LYS A 1 120 ? 23.62235 20.93014 61.31736 1.000 12.89713 181 LYS A O 1
ATOM 915 N N . ARG A 1 121 ? 24.37507 20.21426 63.32481 1.000 12.61672 182 ARG A N 1
ATOM 916 C CA . ARG A 1 121 ? 25.49874 21.13120 63.31290 1.000 10.91771 182 ARG A CA 1
ATOM 917 C C . ARG A 1 121 ? 26.42008 20.76682 62.15697 1.000 11.07913 182 ARG A C 1
ATOM 918 O O . ARG A 1 121 ? 26.82440 19.60831 62.00409 1.000 14.62029 182 ARG A O 1
ATOM 926 N N . THR A 1 122 ? 26.72783 21.76529 61.32668 1.000 11.52115 183 THR A N 1
ATOM 927 C CA . THR A 1 122 ? 27.44414 21.55739 60.07442 1.000 9.41836 183 THR A CA 1
ATOM 928 C C . THR A 1 122 ? 28.45488 22.67283 59.88470 1.000 9.53849 183 THR A C 1
ATOM 929 O O . THR A 1 122 ? 28.07803 23.83877 59.75231 1.000 10.66200 183 THR A O 1
ATOM 933 N N . SER A 1 123 ? 29.72782 22.30989 59.87827 1.000 11.51565 184 SER A N 1
ATOM 934 C CA . SER A 1 123 ? 30.81377 23.24790 59.62992 1.000 13.50104 184 SER A CA 1
ATOM 935 C C . SER A 1 123 ? 31.77542 22.59016 58.66602 1.000 11.36538 184 SER A C 1
ATOM 936 O O . SER A 1 123 ? 32.39787 21.58290 59.01686 1.000 12.02262 184 SER A O 1
ATOM 939 N N . VAL A 1 124 ? 31.92789 23.16332 57.47976 1.000 11.09108 185 VAL A N 1
ATOM 940 C CA . VAL A 1 124 ? 32.91981 22.68206 56.52907 1.000 11.17655 185 VAL A CA 1
ATOM 941 C C . VAL A 1 124 ? 34.16359 23.54397 56.68129 1.000 12.69470 185 VAL A C 1
ATOM 942 O O . VAL A 1 124 ? 34.07110 24.76192 56.85073 1.000 15.44766 185 VAL A O 1
ATOM 946 N N . PHE A 1 125 ? 35.33174 22.91599 56.67968 1.000 12.14216 186 PHE A N 1
ATOM 947 C CA . PHE A 1 125 ? 36.57653 23.66936 56.67133 1.000 10.54290 186 PHE A CA 1
ATOM 948 C C . PHE A 1 125 ? 37.17613 23.57458 55.27916 1.000 11.45956 186 PHE A C 1
ATOM 949 O O . PHE A 1 125 ? 37.25098 22.47961 54.71486 1.000 12.50054 186 PHE A O 1
ATOM 957 N N . ILE A 1 126 ? 37.55927 24.71918 54.72048 1.000 12.41279 187 ILE A N 1
ATOM 958 C CA . ILE A 1 126 ? 38.09765 24.77147 53.36734 1.000 13.10434 187 ILE A CA 1
ATOM 959 C C . ILE A 1 126 ? 39.48056 25.39278 53.40568 1.000 16.32218 187 ILE A C 1
ATOM 960 O O . ILE A 1 126 ? 39.80564 26.17667 54.30135 1.000 15.16312 187 ILE A O 1
ATOM 965 N N . GLN A 1 127 ? 40.28781 25.04463 52.40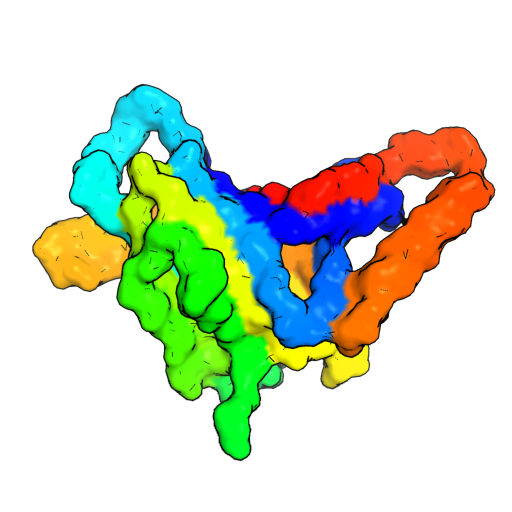819 1.000 13.89755 188 GLN A N 1
ATOM 966 C CA . GLN A 1 127 ? 41.54858 25.72800 52.14702 1.000 13.03259 188 GLN A CA 1
ATOM 967 C C . GLN A 1 127 ? 41.53948 26.26087 50.72167 1.000 15.26481 188 GLN A C 1
ATOM 968 O O . GLN A 1 127 ? 41.09162 25.57365 49.79583 1.000 16.65402 188 GLN A O 1
ATOM 974 N N . VAL A 1 128 ? 42.00383 27.49963 50.56190 1.000 15.41667 189 VAL A N 1
ATOM 975 C CA . VAL A 1 128 ? 42.13868 28.15555 49.26533 1.000 15.19525 189 VAL A CA 1
ATOM 976 C C . VAL A 1 128 ? 43.62576 28.25799 48.97041 1.000 19.74928 189 VAL A C 1
ATOM 977 O O . VAL A 1 128 ? 44.40028 28.69175 49.83092 1.000 22.06020 189 VAL A O 1
ATOM 981 N N . HIS A 1 129 ? 44.03265 27.82811 47.77453 1.000 20.09760 190 HIS A N 1
ATOM 982 C CA . HIS A 1 129 ? 45.45268 27.76549 47.44323 1.000 22.84972 190 HIS A CA 1
ATOM 983 C C . HIS A 1 129 ? 45.87632 28.72369 46.34232 1.000 25.38390 190 HIS A C 1
ATOM 984 O O . HIS A 1 129 ? 47.08055 28.84864 46.09622 1.000 30.04509 190 HIS A O 1
ATOM 991 N N . CYS A 1 130 ? 44.94516 29.40121 45.67782 1.000 26.15781 191 CYS A N 1
ATOM 992 C CA . CYS A 1 130 ? 45.32131 30.47005 44.75864 1.000 28.90049 191 CYS A CA 1
ATOM 993 C C . CYS A 1 130 ? 45.58852 31.75193 45.53863 1.000 28.70825 191 CYS A C 1
ATOM 994 O O . CYS A 1 130 ? 44.97862 31.99584 46.57968 1.000 29.89580 191 CYS A O 1
ATOM 997 N N . ILE A 1 131 ? 46.50494 32.57583 45.02735 1.000 28.81429 192 ILE A N 1
ATOM 998 C CA . ILE A 1 131 ? 46.87017 33.85101 45.64834 1.000 29.07948 192 ILE A CA 1
ATOM 999 C C . ILE A 1 131 ? 46.43442 34.98883 44.73153 1.000 29.88929 192 ILE A C 1
ATOM 1000 O O . ILE A 1 131 ? 46.51855 34.87678 43.50303 1.000 31.83593 192 ILE A O 1
ATOM 1005 N N . SER A 1 132 ? 45.97211 36.09144 45.33311 1.000 23.77489 193 SER A N 1
ATOM 1006 C CA . SER A 1 132 ? 45.37768 37.17849 44.56149 1.000 25.61065 193 SER A CA 1
ATOM 1007 C C . SER A 1 132 ? 46.39199 37.88731 43.66818 1.000 31.75312 193 SER A C 1
ATOM 1008 O O . SER A 1 132 ? 46.01145 38.45866 42.63957 1.000 31.02038 193 SER A O 1
ATOM 1011 N N . THR A 1 133 ? 47.66726 37.88809 44.04325 1.000 34.48457 194 THR A N 1
ATOM 1012 C CA . THR A 1 133 ? 48.67688 38.61838 43.28453 1.000 36.66672 194 THR A CA 1
ATOM 1013 C C . THR A 1 133 ? 49.34718 37.76955 42.21475 1.000 40.57719 194 THR A C 1
ATOM 1014 O O . THR A 1 133 ? 50.18219 38.28890 41.46758 1.000 46.50024 194 THR A O 1
ATOM 1018 N N . GLU A 1 134 ? 49.01113 36.48672 42.12312 1.000 37.80953 195 GLU A N 1
ATOM 1019 C CA . GLU A 1 134 ? 49.47981 35.64856 41.02881 1.000 42.24930 195 GLU A CA 1
ATOM 1020 C C . GLU A 1 134 ? 48.62996 35.81926 39.76984 1.000 44.00099 195 GLU A C 1
ATOM 1021 O O . GLU A 1 134 ? 48.84184 35.10564 38.78129 1.000 45.44211 195 GLU 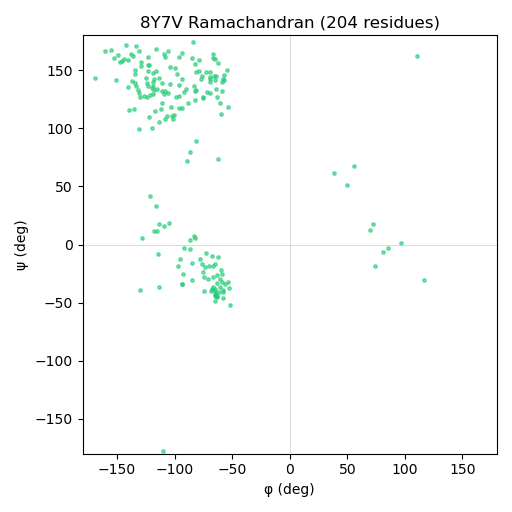A O 1
ATOM 1027 N N . PHE A 1 135 ? 47.68866 36.76162 39.79152 1.000 41.63223 196 PHE A N 1
ATOM 1028 C CA . PHE A 1 135 ? 46.93977 37.16306 38.60658 1.000 44.54557 196 PHE A CA 1
ATOM 1029 C C . PHE A 1 135 ? 46.97274 38.68308 38.48155 1.000 44.93136 196 PHE A C 1
ATOM 1030 O O . PHE A 1 135 ? 47.73855 39.23490 37.69023 1.000 51.88556 196 PHE A O 1
ATOM 1038 N N . GLY A 1 145 ? 46.62378 41.68384 42.33193 1.000 39.67010 206 GLY A N 1
ATOM 1039 C CA . GLY A 1 145 ? 45.76863 41.51570 43.49176 1.000 33.70055 206 GLY A CA 1
ATOM 1040 C C . GLY A 1 145 ? 44.29595 41.53240 43.13410 1.000 28.08316 206 GLY A C 1
ATOM 1041 O O . GLY A 1 145 ? 43.59508 42.50607 43.40660 1.000 32.47316 206 GLY A O 1
ATOM 1042 N N . VAL A 1 146 ? 43.81706 40.45533 42.51971 1.000 26.07661 207 VAL A N 1
ATOM 1043 C CA . VAL A 1 146 ? 42.41788 40.40641 42.09976 1.000 22.58904 207 VAL A CA 1
ATOM 1044 C C . VAL A 1 146 ? 41.58796 39.74771 43.19541 1.000 18.85004 207 VAL A C 1
ATOM 1045 O O . VAL A 1 146 ? 42.06213 38.81802 43.86375 1.000 20.89256 207 VAL A O 1
ATOM 1049 N N . PRO A 1 147 ? 40.37112 40.22062 43.42655 1.000 19.57924 208 PRO A N 1
ATOM 1050 C CA . PRO A 1 147 ? 39.47454 39.55486 44.37418 1.000 15.76517 208 PRO A CA 1
ATOM 1051 C C . PRO A 1 147 ? 38.87232 38.30077 43.77164 1.000 19.74268 208 PRO A C 1
ATOM 1052 O O . PRO A 1 147 ? 38.58381 38.22472 42.57034 1.000 18.83140 208 PRO A O 1
ATOM 1056 N N . PHE A 1 148 ? 38.68334 37.31165 44.63482 1.000 17.48018 209 PHE A N 1
ATOM 1057 C CA . PHE A 1 148 ? 37.94125 36.10618 44.29978 1.000 15.83491 209 PHE A CA 1
ATOM 1058 C C . PHE A 1 148 ? 36.57684 36.14449 44.96687 1.000 14.24855 209 PHE A C 1
ATOM 1059 O O . PHE A 1 148 ? 36.28837 36.96958 45.83736 1.000 16.75256 209 PHE A O 1
ATOM 1067 N N . ARG A 1 149 ? 35.72124 35.24686 44.50674 1.000 14.50909 210 ARG A N 1
ATOM 1068 C CA . ARG A 1 149 ? 34.39705 35.05587 45.06574 1.000 16.94049 210 ARG A CA 1
ATOM 1069 C C . ARG A 1 149 ? 34.31813 33.61552 45.53167 1.000 12.14566 210 ARG A C 1
ATOM 1070 O O . ARG A 1 149 ? 34.69911 32.70134 44.79265 1.000 13.35966 210 ARG A O 1
ATOM 1078 N N . VAL A 1 150 ? 33.90237 33.41990 46.77636 1.000 11.25943 211 VAL A N 1
ATOM 1079 C CA . VAL A 1 150 ? 33.51567 32.09831 47.25502 1.000 12.42418 211 VAL A CA 1
ATOM 1080 C C . VAL A 1 150 ? 32.01952 32.02896 47.04517 1.000 10.92929 211 VAL A C 1
ATOM 1081 O O . VAL A 1 150 ? 31.27822 32.83876 47.61344 1.000 13.13307 211 VAL A O 1
ATOM 1085 N N . GLN A 1 151 ? 31.56742 31.10636 46.19968 1.000 10.27629 212 GLN A N 1
ATOM 1086 C CA . GLN A 1 151 ? 30.14772 30.97835 45.92201 1.000 12.71419 212 GLN A CA 1
ATOM 1087 C C . GLN A 1 151 ? 29.66377 29.60179 46.34700 1.000 12.10242 212 GLN A C 1
ATOM 1088 O O . GLN A 1 151 ? 30.36251 28.60343 46.15690 1.000 10.89615 212 GLN A O 1
ATOM 1094 N N . ILE A 1 152 ? 28.46772 29.55182 46.92786 1.000 8.57515 213 ILE A N 1
ATOM 1095 C CA . ILE A 1 152 ? 27.84001 28.30803 47.36114 1.000 9.14811 213 ILE A CA 1
ATOM 1096 C C . ILE A 1 152 ? 26.48177 28.22512 46.68913 1.000 9.07336 213 ILE A C 1
ATOM 1097 O O . ILE A 1 152 ? 25.70139 29.17952 46.75776 1.000 10.51552 213 ILE A O 1
ATOM 1102 N N . ASP A 1 153 ? 26.22210 27.10412 46.00862 1.000 9.36227 214 ASP A N 1
ATOM 1103 C CA . ASP A 1 153 ? 24.91096 26.80307 45.44571 1.000 8.07915 214 ASP A CA 1
ATOM 1104 C C . ASP A 1 153 ? 24.41527 25.53786 46.12396 1.000 9.67420 214 ASP A C 1
ATOM 1105 O O . ASP A 1 153 ? 25.15745 24.55850 46.19912 1.000 9.85747 214 ASP A O 1
ATOM 1110 N N . THR A 1 154 ? 23.16072 25.54265 46.57953 1.000 8.96509 215 THR A N 1
ATOM 1111 C CA . THR A 1 154 ? 22.62372 24.44995 47.38420 1.000 8.68090 215 THR A CA 1
ATOM 1112 C C . THR A 1 154 ? 21.36715 23.88591 46.73585 1.000 8.79882 215 THR A C 1
ATOM 1113 O O . THR A 1 154 ? 20.54331 24.63981 46.20721 1.000 10.57063 215 THR A O 1
ATOM 1117 N N . PHE A 1 155 ? 21.25769 22.54301 46.76186 1.000 9.30882 216 PHE A N 1
ATOM 1118 C CA . PHE A 1 155 ? 20.29490 21.76116 45.98237 1.000 10.19376 216 PHE A CA 1
ATOM 1119 C C . PHE A 1 155 ? 19.61518 20.70476 46.83625 1.000 10.53996 216 PHE A C 1
ATOM 1120 O O . PHE A 1 155 ? 20.22223 20.15351 47.75960 1.000 10.36648 216 PHE A O 1
ATOM 1128 N N . LYS A 1 156 ? 18.36605 20.37684 46.48354 1.000 10.75169 217 LYS A N 1
ATOM 1129 C CA . LYS A 1 156 ? 17.72218 19.19222 47.03407 1.000 12.20775 217 LYS A CA 1
ATOM 1130 C C . LYS A 1 156 ? 17.57899 18.10541 45.96860 1.000 11.86616 217 LYS A C 1
ATOM 1131 O O . LYS A 1 156 ? 17.73330 18.35259 44.76713 1.000 12.89351 217 LYS A O 1
ATOM 1137 N N . GLU A 1 157 ? 17.30922 16.87662 46.42857 1.000 14.52485 218 GLU A N 1
ATOM 1138 C CA . GLU A 1 157 ? 16.96770 15.75903 45.55333 1.000 14.57023 218 GLU A CA 1
ATOM 1139 C C . GLU A 1 157 ? 15.49400 15.42708 45.71149 1.000 17.46801 218 GLU A C 1
ATOM 1140 O O . GLU A 1 157 ? 14.85641 15.78676 46.70257 1.000 19.75067 218 GLU A O 1
ATOM 1146 N N . ASN A 1 158 ? 14.95162 14.72133 44.72908 1.000 17.60607 219 ASN A N 1
ATOM 1147 C CA . ASN A 1 158 ? 13.52407 14.43123 44.74216 1.000 18.94980 219 ASN A CA 1
ATOM 1148 C C . ASN A 1 158 ? 13.25840 12.92872 44.72298 1.000 19.57415 219 ASN A C 1
ATOM 1149 O O . ASN A 1 158 ? 12.34948 12.43821 44.04401 1.000 20.66758 219 ASN A O 1
ATOM 1154 N N . GLY A 1 159 ? 14.04955 12.18434 45.49331 1.000 18.88057 220 GLY A N 1
ATOM 1155 C CA . GLY A 1 159 ? 13.80888 10.77365 45.71148 1.000 22.89209 220 GLY A CA 1
ATOM 1156 C C . GLY A 1 159 ? 14.59062 9.83318 44.82259 1.000 24.43470 220 GLY A C 1
ATOM 1157 O O . GLY A 1 159 ? 14.41436 8.60750 44.94914 1.000 23.66492 220 GLY A O 1
ATOM 1158 N N . ASN A 1 160 ? 15.44809 10.35037 43.93567 1.000 21.90636 221 ASN A N 1
ATOM 1159 C CA . ASN A 1 160 ? 16.28682 9.50506 43.09285 1.000 21.81125 221 ASN A CA 1
ATOM 1160 C C . ASN A 1 160 ? 17.76815 9.73736 43.35821 1.000 22.68637 221 ASN A C 1
ATOM 1161 O O . ASN A 1 160 ? 18.60072 9.29802 42.56218 1.000 25.12555 221 ASN A O 1
ATOM 1166 N N . GLY A 1 161 ? 18.10776 10.44470 44.43206 1.000 22.58152 222 GLY A N 1
ATOM 1167 C CA . GLY A 1 161 ? 19.49502 10.73873 44.74672 1.000 24.76623 222 GLY A CA 1
ATOM 1168 C C . GLY A 1 161 ? 20.19352 11.71169 43.82035 1.00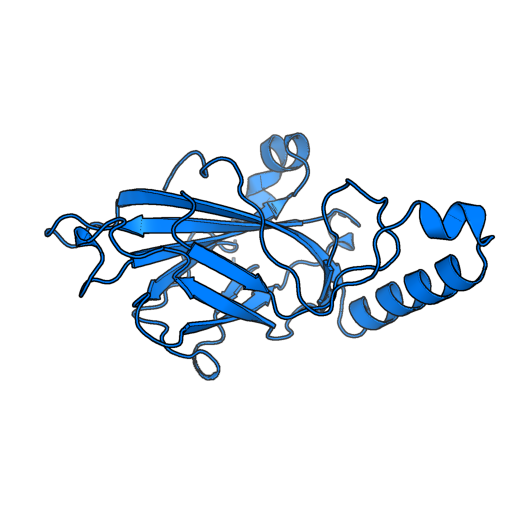0 21.63462 222 GLY A C 1
ATOM 1169 O O . GLY A 1 161 ? 21.42057 11.81702 43.88115 1.000 20.98465 222 GLY A O 1
ATOM 1170 N N . GLU A 1 162 ? 19.46144 12.42338 42.96450 1.000 18.75143 223 GLU A N 1
ATOM 1171 C CA . GLU A 1 162 ? 20.03510 13.44929 42.09676 1.000 16.07653 223 GLU A CA 1
ATOM 1172 C C . GLU A 1 162 ? 19.74011 14.81650 42.69792 1.000 15.82826 223 GLU A C 1
ATOM 1173 O O . GLU A 1 162 ? 18.59778 15.28864 42.67330 1.000 15.82232 223 GLU A O 1
ATOM 1179 N N . TYR A 1 163 ? 20.78427 15.45422 43.23312 1.000 15.83804 224 TYR A N 1
ATOM 1180 C CA . TYR A 1 163 ? 20.63696 16.73956 43.91857 1.000 13.86558 224 TYR A CA 1
ATOM 1181 C C . TYR A 1 163 ? 20.71810 17.84207 42.87377 1.000 15.86514 224 TYR A C 1
ATOM 1182 O O . TYR A 1 163 ? 21.75418 18.47973 42.66041 1.000 18.55454 224 TYR A O 1
ATOM 1191 N N . THR A 1 164 ? 19.60164 18.05237 42.18714 1.000 14.29284 225 THR A N 1
ATOM 1192 C CA . THR A 1 164 ? 19.59949 18.92250 41.02570 1.000 14.61533 225 THR A CA 1
ATOM 1193 C C . THR A 1 164 ? 18.51695 19.98482 41.06605 1.000 12.74307 225 THR A C 1
ATOM 1194 O O . THR A 1 164 ? 18.36099 20.71882 40.08597 1.000 17.56140 225 THR A O 1
ATOM 1198 N N . GLU A 1 165 ? 17.76056 20.10639 42.15222 1.000 11.88951 226 GLU A N 1
ATOM 1199 C CA . GLU A 1 165 ? 16.77023 21.16475 42.22110 1.000 12.56632 226 GLU A CA 1
ATOM 1200 C C . GLU A 1 165 ? 17.35665 22.28287 43.07066 1.000 12.38011 226 GLU A C 1
ATOM 1201 O O . GLU A 1 165 ? 17.58417 22.10180 44.26885 1.000 11.81426 226 GLU A O 1
ATOM 1207 N N . HIS A 1 166 ? 17.64592 23.41632 42.41663 1.000 11.52481 227 HIS A N 1
ATOM 1208 C CA . HIS A 1 166 ? 18.28804 24.55657 43.05945 1.000 10.99162 227 HIS A CA 1
ATOM 1209 C C . HIS A 1 166 ? 17.40894 25.14234 44.15273 1.000 14.44777 227 HIS A C 1
ATOM 1210 O O . HIS A 1 166 ? 16.21061 25.37353 43.95202 1.000 14.66296 227 HIS A O 1
ATOM 1217 N N . LEU A 1 167 ? 18.01501 25.41431 45.30803 1.000 9.99138 228 LEU A N 1
ATOM 1218 C CA . LEU A 1 167 ? 17.31318 26.06895 46.41412 1.000 10.87859 228 LEU A CA 1
ATOM 1219 C C . LEU A 1 167 ? 17.82684 27.45707 46.73555 1.000 12.62085 228 LEU A C 1
ATOM 1220 O O . LEU A 1 167 ? 17.03644 28.32401 47.12068 1.000 15.82792 228 LEU A O 1
ATOM 1225 N N . HIS A 1 168 ? 19.13552 27.68769 46.63236 1.000 10.08831 229 HIS A N 1
ATOM 1226 C CA . HIS A 1 168 ? 19.70082 28.89527 47.21438 1.000 10.44912 229 HIS A CA 1
ATOM 1227 C C . HIS A 1 168 ? 21.13094 29.06129 46.73993 1.000 10.48654 229 HIS A C 1
ATOM 1228 O O . HIS A 1 168 ? 21.82953 28.06444 46.55216 1.000 10.95950 229 HIS A O 1
ATOM 1235 N N . SER A 1 169 ? 21.55403 30.31653 46.50153 1.000 9.94057 230 SER A N 1
ATOM 1236 C CA . SER A 1 169 ? 22.95812 30.61149 46.19890 1.000 10.44364 230 SER A CA 1
ATOM 1237 C C . SER A 1 169 ? 23.38801 31.85969 46.96379 1.000 13.27976 230 SER A C 1
ATOM 1238 O O . SER A 1 169 ? 22.62235 32.81981 47.06192 1.000 12.66145 230 SER A O 1
ATOM 1241 N N . ALA A 1 170 ? 24.61412 31.85958 47.49070 1.000 10.50724 231 ALA A N 1
ATOM 1242 C CA . ALA A 1 170 ? 25.14600 33.05185 48.13643 1.000 9.16153 231 ALA A CA 1
ATOM 1243 C C . ALA A 1 170 ? 26.65143 33.08226 47.96143 1.000 10.16482 231 ALA A C 1
ATOM 1244 O O . ALA A 1 170 ? 27.27897 32.06713 47.63722 1.000 11.30981 231 ALA A O 1
ATOM 1246 N N . SER A 1 171 ? 27.23973 34.25941 48.17343 1.000 9.86129 232 SER A N 1
ATOM 1247 C CA . SER A 1 171 ? 28.66715 34.37933 47.92785 1.000 11.42246 232 SER A CA 1
ATOM 1248 C C . SER A 1 171 ? 29.26746 35.50088 48.75905 1.000 12.40135 232 SER A C 1
ATOM 1249 O O . SER A 1 171 ? 28.56009 36.29664 49.38940 1.000 13.61063 232 SER A O 1
ATOM 1252 N N . CYS A 1 172 ? 30.59796 35.51216 48.79388 1.000 10.55022 233 CYS A N 1
ATOM 1253 C CA . CYS A 1 172 ? 31.33279 36.60027 49.42872 1.000 10.81446 233 CYS A CA 1
ATOM 1254 C C . CYS A 1 172 ? 32.63799 36.85180 48.67973 1.000 12.96586 233 CYS A C 1
ATOM 1255 O O . CYS A 1 172 ? 33.17613 35.98199 47.99314 1.000 13.69110 233 CYS A O 1
ATOM 1258 N N . GLN A 1 173 ? 33.15659 38.06888 48.85218 1.000 14.18951 234 GLN A N 1
ATOM 1259 C CA . GLN A 1 173 ? 34.36334 38.53419 48.18050 1.000 13.21974 234 GLN A CA 1
ATOM 1260 C C . GLN A 1 173 ? 35.58142 38.35376 49.08390 1.000 13.56290 234 GLN A C 1
ATOM 1261 O O . GLN A 1 173 ? 35.57183 38.81183 50.23519 1.000 14.81062 234 GLN A O 1
ATOM 1267 N N . ILE A 1 174 ? 36.62516 37.70555 48.56129 1.000 12.93697 235 ILE A N 1
ATOM 1268 C CA . ILE A 1 174 ? 37.83294 37.43130 49.33516 1.000 13.20322 235 ILE A CA 1
ATOM 1269 C C . ILE A 1 174 ? 39.06606 37.88185 48.55559 1.000 17.39376 235 ILE A C 1
ATOM 1270 O O . ILE A 1 174 ? 39.05888 37.98617 47.32755 1.000 16.42110 235 ILE A O 1
ATOM 1275 N N . LYS A 1 175 ? 40.15205 38.13446 49.29010 1.000 14.83099 236 LYS A N 1
ATOM 1276 C CA . LYS A 1 175 ? 41.48073 38.18788 48.69948 1.000 14.79231 236 LYS A CA 1
ATOM 1277 C C . LYS A 1 175 ? 42.35439 37.21293 49.46623 1.000 13.92861 236 LYS A C 1
ATOM 1278 O O . LYS A 1 175 ? 42.18775 37.04530 50.68169 1.000 14.63563 236 LYS A O 1
ATOM 1284 N N . VAL A 1 176 ? 43.25159 36.53917 48.75621 1.000 16.19419 237 VAL A N 1
ATOM 1285 C CA . VAL A 1 176 ? 44.07623 35.48511 49.33436 1.000 15.92198 237 VAL A CA 1
ATOM 1286 C C . VAL A 1 176 ? 45.54159 35.86644 49.21452 1.000 21.40170 237 VAL A C 1
ATOM 1287 O O . VAL A 1 176 ? 45.99007 36.31708 48.15645 1.000 22.31641 237 VAL A O 1
ATOM 1291 N N . PHE A 1 177 ? 46.28462 35.64257 50.30009 1.000 19.22187 238 PHE A N 1
ATOM 1292 C CA . PHE A 1 177 ? 47.68379 36.02978 50.42080 1.000 19.92322 238 PHE A CA 1
ATOM 1293 C C . PHE A 1 177 ? 48.52995 34.85684 50.89161 1.000 23.81876 238 PHE A C 1
ATOM 1294 O O . PHE A 1 177 ? 48.04175 33.94624 51.56475 1.000 21.80906 238 PHE A O 1
ATOM 1302 N N . LYS A 1 178 ? 49.81339 34.88974 50.53322 1.000 24.68033 239 LYS A N 1
ATOM 1303 C CA . LYS A 1 178 ? 50.76690 33.97062 51.13057 1.000 28.02568 239 LYS A CA 1
ATOM 1304 C C . LYS A 1 178 ? 50.74779 34.18101 52.64322 1.000 26.09888 239 LYS A C 1
ATOM 1305 O O . LYS A 1 178 ? 50.58209 35.32061 53.09933 1.000 31.37618 239 LYS A O 1
ATOM 1311 N N . PRO A 1 179 ? 50.86829 33.11625 53.44470 1.000 25.15281 240 PRO A N 1
ATOM 1312 C CA . PRO A 1 179 ? 50.45531 33.20017 54.85114 1.000 28.39025 240 PRO A CA 1
ATOM 1313 C C . PRO A 1 179 ? 51.10206 34.32631 55.64105 1.000 36.88027 240 PRO A C 1
ATOM 1314 O O . PRO A 1 179 ? 52.23966 34.73156 55.38585 1.000 30.52546 240 PRO A O 1
ATOM 1318 N N . LYS A 1 180 ? 50.33169 34.80399 56.62987 1.000 36.03891 241 LYS A N 1
ATOM 1319 C CA . LYS A 1 180 ? 50.53095 36.02476 57.40320 1.000 31.91421 241 LYS A CA 1
ATOM 1320 C C . LYS A 1 180 ? 50.18635 37.25746 56.57338 1.000 22.62543 241 LYS A C 1
ATOM 1321 O O . LYS A 1 180 ? 49.90810 38.31538 57.14098 1.000 23.26876 241 LYS A O 1
ATOM 1327 N N . GLY A 1 181 ? 50.13082 37.12119 55.24321 1.000 23.27580 242 GLY A N 1
ATOM 1328 C CA . GLY A 1 181 ? 49.77585 38.25916 54.40863 1.000 23.38842 242 GLY A CA 1
ATOM 1329 C C . GLY A 1 181 ? 48.39217 38.80216 54.70690 1.000 21.90158 242 GLY A C 1
ATOM 1330 O O . GLY A 1 181 ? 48.15958 40.01221 54.64654 1.000 20.25800 242 GLY A O 1
ATOM 1331 N N . ALA A 1 182 ? 47.44254 37.91264 55.01590 1.000 19.70929 243 ALA A N 1
ATOM 1332 C CA . ALA A 1 182 ? 46.10957 38.38214 55.36717 1.000 19.75917 243 ALA A CA 1
ATOM 1333 C C . ALA A 1 182 ? 46.13227 39.17948 56.66181 1.000 18.54589 243 ALA A C 1
ATOM 1334 O O . ALA A 1 182 ? 45.46777 40.21688 56.76585 1.000 18.38969 243 ALA A O 1
ATOM 1336 N N . ASP A 1 183 ? 46.87349 38.69913 57.66717 1.000 21.76152 244 ASP A N 1
ATOM 1337 C CA . ASP A 1 183 ? 47.02763 39.47409 58.89339 1.000 22.75797 244 ASP A CA 1
ATOM 1338 C C . ASP A 1 183 ? 47.70108 40.81180 58.61065 1.000 18.49072 244 ASP A C 1
ATOM 1339 O O . ASP A 1 183 ? 47.29447 41.84297 59.15513 1.000 18.87799 244 ASP A O 1
ATOM 1344 N N . ARG A 1 184 ? 48.71873 40.81461 57.74624 1.000 20.70160 245 ARG A N 1
ATOM 1345 C CA . ARG A 1 184 ? 49.39679 42.06359 57.41793 1.000 22.55808 245 ARG A CA 1
ATOM 1346 C C . ARG A 1 184 ? 48.45533 43.03911 56.72651 1.000 19.81702 245 ARG 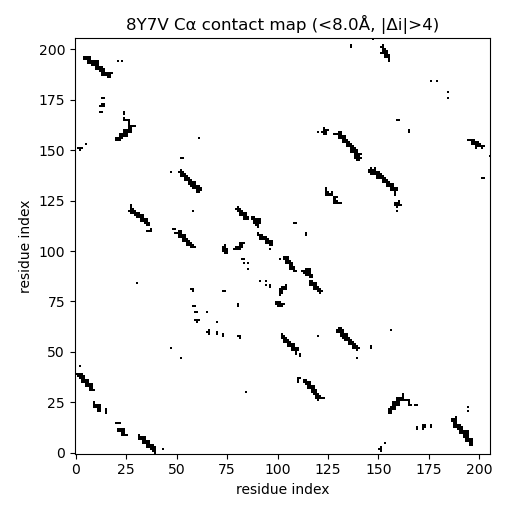A C 1
ATOM 1347 O O . ARG A 1 184 ? 48.42715 44.22877 57.06224 1.000 21.71453 245 ARG A O 1
ATOM 1355 N N . LYS A 1 185 ? 47.67040 42.55908 55.75848 1.000 17.30751 246 LYS A N 1
ATOM 1356 C CA . LYS A 1 185 ? 46.76613 43.46487 55.05867 1.000 20.40422 246 LYS A CA 1
ATOM 1357 C C . LYS A 1 185 ? 45.66707 43.98384 55.98019 1.000 19.20655 246 LYS A C 1
ATOM 1358 O O . LYS A 1 185 ? 45.25529 45.14550 55.87814 1.000 17.33137 246 LYS A O 1
ATOM 1364 N N . GLN A 1 186 ? 45.17092 43.14160 56.89131 1.000 17.00740 247 GLN A N 1
ATOM 1365 C CA . GLN A 1 186 ? 44.15947 43.61013 57.82377 1.000 18.60932 247 GLN A CA 1
ATOM 1366 C C . GLN A 1 186 ? 44.73471 44.68204 58.73739 1.000 19.02540 247 GLN A C 1
ATOM 1367 O O . GLN A 1 186 ? 44.06700 45.67476 59.04480 1.000 20.20608 247 GLN A O 1
ATOM 1373 N N . LYS A 1 187 ? 45.99531 44.51239 59.14291 1.000 18.33377 248 LYS A N 1
ATOM 1374 C CA . LYS A 1 187 ? 46.63548 45.51770 59.98207 1.000 20.61671 248 LYS A CA 1
ATOM 1375 C C . LYS A 1 187 ? 46.79646 46.83138 59.22610 1.000 20.13857 248 LYS A C 1
ATOM 1376 O O . LYS A 1 187 ? 46.48305 47.89770 59.76234 1.000 21.16606 248 LYS A O 1
ATOM 1382 N N . ILE A 1 188 ? 47.24553 46.77178 57.97047 1.000 18.57553 249 ILE A N 1
ATOM 1383 C CA . ILE A 1 188 ? 47.37618 47.99463 57.17750 1.000 20.92407 249 ILE A CA 1
ATOM 1384 C C . ILE A 1 188 ? 46.03471 48.71170 57.08020 1.000 18.97159 249 ILE A C 1
ATOM 1385 O O . ILE A 1 188 ? 45.95595 49.94403 57.18844 1.000 19.88554 249 ILE A O 1
ATOM 1390 N N . ASP A 1 189 ? 44.94748 47.95446 56.90051 1.000 17.52021 250 ASP A N 1
ATOM 1391 C CA . ASP A 1 189 ? 43.63656 48.58903 56.82900 1.000 17.76544 250 ASP A CA 1
ATOM 1392 C C . ASP A 1 189 ? 43.27060 49.26572 58.14267 1.000 19.54101 250 ASP A C 1
ATOM 1393 O O . ASP A 1 189 ? 42.74512 50.38232 58.14164 1.000 21.16112 250 ASP A O 1
ATOM 1398 N N . ARG A 1 190 ? 43.50379 48.59458 59.27447 1.000 21.33114 251 ARG A N 1
ATOM 1399 C CA . ARG A 1 190 ? 43.23589 49.21983 60.56690 1.000 22.25384 251 ARG A CA 1
ATOM 1400 C C . ARG A 1 190 ? 44.02709 50.50749 60.72989 1.000 18.70902 251 ARG A C 1
ATOM 1401 O O . ARG A 1 190 ? 43.48487 51.52603 61.16644 1.000 22.71539 251 ARG A O 1
ATOM 1409 N N . GLU A 1 191 ? 45.31837 50.47641 60.39215 1.000 19.34760 252 GLU A N 1
ATOM 1410 C CA . GLU A 1 191 ? 46.15872 51.64554 60.64357 1.000 20.95337 252 GLU A CA 1
ATOM 1411 C C . GLU A 1 191 ? 45.87196 52.76822 59.66063 1.000 22.77909 252 GLU A C 1
ATOM 1412 O O . GLU A 1 191 ? 46.07989 53.93806 59.99578 1.000 22.13430 252 GLU A O 1
ATOM 1418 N N . LYS A 1 192 ? 45.41123 52.44128 58.44697 1.000 18.21300 253 LYS A N 1
ATOM 1419 C CA . LYS A 1 192 ? 44.91321 53.48157 57.55124 1.000 22.80023 253 LYS A CA 1
ATOM 1420 C C . LYS A 1 192 ? 43.66536 54.14772 58.10992 1.000 25.80317 253 LYS A C 1
ATOM 1421 O O . LYS A 1 192 ? 43.55008 55.37887 58.09788 1.000 24.09086 253 LYS A O 1
ATOM 1427 N N . MET A 1 193 ? 42.68650 53.34943 58.55378 1.000 21.92861 254 MET A N 1
ATOM 1428 C CA . MET A 1 193 ? 41.46811 53.95115 59.08965 1.000 24.29085 254 MET A CA 1
ATOM 1429 C C . MET A 1 193 ? 41.73230 54.77799 60.33267 1.000 26.67398 254 MET A C 1
ATOM 1430 O O . MET A 1 193 ? 41.05943 55.79283 60.53961 1.000 28.40357 254 MET A O 1
ATOM 1435 N N . GLU A 1 194 ? 42.70581 54.38728 61.16265 1.000 23.79027 255 GLU A N 1
ATOM 1436 C CA . GLU A 1 194 ? 42.92134 55.14703 62.39173 1.000 28.82362 255 GLU A CA 1
ATOM 1437 C C . GLU A 1 194 ? 43.35240 56.58085 62.09976 1.000 30.85993 255 GLU A C 1
ATOM 1438 O O . GLU A 1 194 ? 43.09388 57.48009 62.90589 1.000 33.25439 255 GLU A O 1
ATOM 1444 N N . LYS A 1 195 ? 43.97604 56.82040 60.94497 1.000 28.01083 256 LYS A N 1
ATOM 1445 C CA . LYS A 1 195 ? 44.41340 58.16596 60.59288 1.000 26.88284 256 LYS A CA 1
ATOM 1446 C C . LYS A 1 195 ? 43.28801 59.06222 60.08688 1.000 31.66545 256 LYS A C 1
ATOM 1447 O O . LYS A 1 195 ? 43.49552 60.27544 59.98303 1.000 30.78228 256 LYS A O 1
ATOM 1453 N N . ARG A 1 196 ? 42.11366 58.51687 59.77509 1.000 30.39136 257 ARG A N 1
ATOM 1454 C CA . ARG A 1 196 ? 41.10884 59.32617 59.10284 1.000 29.96912 257 ARG A CA 1
ATOM 1455 C C . ARG A 1 196 ? 40.33795 60.18348 60.09741 1.000 35.97335 257 ARG A C 1
ATOM 1456 O O . ARG A 1 196 ? 40.24289 59.87329 61.28648 1.000 34.82084 257 ARG A O 1
ATOM 1464 N N . THR A 1 197 ? 39.78741 61.28814 59.58334 1.000 37.18609 258 THR A N 1
ATOM 1465 C CA . THR A 1 197 ? 38.95605 62.16319 60.39014 1.000 36.65459 258 THR A CA 1
ATOM 1466 C C . THR A 1 197 ? 37.72449 61.40804 60.87385 1.000 37.54611 258 THR A C 1
ATOM 1467 O O . THR A 1 197 ? 37.30922 60.41804 60.26097 1.000 36.08335 258 THR A O 1
ATOM 1471 N N . PRO A 1 198 ? 37.12871 61.85228 61.97973 1.000 37.76973 259 PRO A N 1
ATOM 1472 C CA . PRO A 1 198 ? 35.84588 61.26476 62.39232 1.000 39.31234 259 PRO A CA 1
ATOM 1473 C C . PRO A 1 198 ? 34.80692 61.28534 61.28650 1.000 39.57153 259 PRO A C 1
ATOM 1474 O O . PRO A 1 198 ? 34.04526 60.32122 61.13730 1.000 41.04940 259 PRO A O 1
ATOM 1478 N N . HIS A 1 199 ? 34.77627 62.35056 60.48337 1.000 40.41552 260 HIS A N 1
ATOM 1479 C CA . HIS A 1 199 ? 33.72566 62.47287 59.48235 1.000 41.28744 260 HIS A CA 1
ATOM 1480 C C . HIS A 1 199 ? 33.91460 61.47290 58.34858 1.000 42.33630 260 HIS A C 1
ATOM 1481 O O . HIS A 1 199 ? 32.92971 61.03088 57.74577 1.000 42.62061 260 HIS A O 1
ATOM 1488 N N . GLU A 1 200 ? 35.15785 61.09048 58.05229 1.000 38.40040 261 GLU A N 1
ATOM 1489 C CA . GLU A 1 200 ? 35.38223 60.07591 57.02956 1.000 39.47269 261 GLU A CA 1
ATOM 1490 C C . GLU A 1 200 ? 35.28708 58.65522 57.56663 1.000 38.20253 261 GLU A C 1
ATOM 1491 O O . GLU A 1 200 ? 34.88626 57.75600 56.81887 1.000 33.96663 261 GLU A O 1
ATOM 1497 N N . LYS A 1 201 ? 35.64270 58.42982 58.83767 1.000 36.09698 262 LYS A N 1
ATOM 1498 C CA . LYS A 1 201 ? 35.43057 57.11730 59.44307 1.000 35.27794 262 LYS A CA 1
ATOM 1499 C C . LYS A 1 201 ? 33.96870 56.69801 59.36719 1.000 38.67505 262 LYS A C 1
ATOM 1500 O O . LYS A 1 201 ? 33.67291 55.50707 59.20815 1.000 32.84792 262 LYS A O 1
ATOM 1506 N N . GLU A 1 202 ? 33.04626 57.66227 59.47170 1.000 35.29261 263 GLU A N 1
ATOM 1507 C CA . GLU A 1 202 ? 31.61737 57.36884 59.44493 1.000 37.48430 263 GLU A CA 1
ATOM 1508 C C . GLU A 1 202 ? 31.15491 56.80388 58.10818 1.000 38.26221 263 GLU A C 1
ATOM 1509 O O . GLU A 1 202 ? 30.06462 56.23304 58.04094 1.000 37.38550 263 GLU A O 1
ATOM 1515 N N . LYS A 1 203 ? 31.93797 56.95138 57.04597 1.000 33.97222 264 LYS A N 1
ATOM 1516 C CA . LYS A 1 203 ? 31.53197 56.47947 55.73033 1.000 34.52182 264 LYS A CA 1
ATOM 1517 C C . LYS A 1 203 ? 31.88961 55.02371 55.47796 1.000 31.94695 264 LYS A C 1
ATOM 1518 O O . LYS A 1 203 ? 31.67115 54.53845 54.36515 1.000 32.15434 264 LYS A O 1
ATOM 1524 N N . TYR A 1 204 ? 32.43597 54.32618 56.46673 1.000 31.23502 265 TYR A N 1
ATOM 1525 C CA . TYR A 1 204 ? 32.90559 52.96074 56.29365 1.000 29.57589 265 TYR A CA 1
ATOM 1526 C C . TYR A 1 204 ? 32.14183 52.02309 57.21848 1.000 29.03126 265 TYR A C 1
ATOM 1527 O O . TYR A 1 204 ? 31.74294 52.40525 58.32165 1.000 28.73106 265 TYR A O 1
ATOM 1536 N N . GLN A 1 205 ? 31.94136 50.77421 56.76065 1.000 26.58895 266 GLN A N 1
ATOM 1537 C CA . GLN A 1 205 ? 31.37728 49.79769 57.67389 1.000 26.13247 266 GLN A CA 1
ATOM 1538 C C . GLN A 1 205 ? 32.46729 49.28954 58.61807 1.000 24.12838 266 GLN A C 1
ATOM 1539 O O . GLN A 1 205 ? 33.64536 49.24072 58.25610 1.000 25.22061 266 GLN A O 1
ATOM 1545 N N . PRO A 1 206 ? 32.11225 48.91675 59.83950 1.000 26.05865 267 PR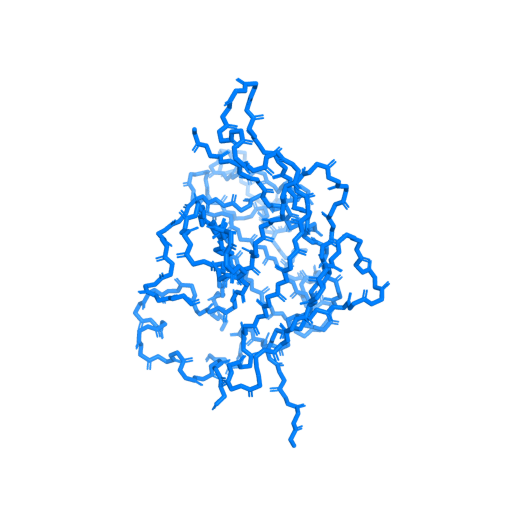O A N 1
ATOM 1546 C CA . PRO A 1 206 ? 33.10150 48.30397 60.72513 1.000 25.62066 267 PRO A CA 1
ATOM 1547 C C . PRO A 1 206 ? 33.52698 46.95150 60.18342 1.000 20.74593 267 PRO A C 1
ATOM 1548 O O . PRO A 1 206 ? 32.88312 46.37301 59.30180 1.000 26.38779 267 PRO A O 1
ATOM 1552 N N . SER A 1 207 ? 34.64002 46.45195 60.71340 1.000 22.06749 268 SER A N 1
ATOM 1553 C CA . SER A 1 207 ? 34.97700 45.05025 60.50370 1.000 22.06780 268 SER A CA 1
ATOM 1554 C C . SER A 1 207 ? 34.03253 44.18056 61.32070 1.000 25.06574 268 SER A C 1
ATOM 1555 O O . SER A 1 207 ? 33.80316 44.43879 62.50780 1.000 23.95655 268 SER A O 1
ATOM 1558 N N . TYR A 1 208 ? 33.45742 43.17213 60.67226 1.000 19.92184 269 TYR A N 1
ATOM 1559 C CA . TYR A 1 208 ? 32.64997 42.17356 61.34455 1.000 20.17645 269 TYR A CA 1
ATOM 1560 C C . TYR A 1 208 ? 33.52247 40.95767 61.58686 1.000 18.02392 269 TYR A C 1
ATOM 1561 O O . TYR A 1 208 ? 34.42585 40.65038 60.80835 1.000 16.48371 269 TYR A O 1
ATOM 1570 N N . GLU A 1 209 ? 33.26921 40.28029 62.70016 1.000 19.73518 270 GLU A N 1
ATOM 1571 C CA . GLU A 1 209 ? 34.15191 39.21048 63.12228 1.000 18.16391 270 GLU A CA 1
ATOM 1572 C C . GLU A 1 209 ? 33.94910 37.92976 62.29425 1.000 16.71122 270 GLU A C 1
ATOM 1573 O O . GLU A 1 209 ? 34.84371 37.07263 62.25949 1.000 15.84080 270 GLU A O 1
ATOM 1579 N N . THR A 1 210 ? 32.82672 37.81819 61.57532 1.000 17.00894 271 THR A N 1
ATOM 1580 C CA . THR A 1 210 ? 32.60616 36.77027 60.59821 1.000 12.63551 271 THR A CA 1
ATOM 1581 C C . THR A 1 210 ? 32.10271 37.40695 59.31835 1.000 15.12834 271 THR A C 1
ATOM 1582 O O . THR A 1 210 ? 31.66829 38.56032 59.29676 1.000 15.74402 271 THR A O 1
ATOM 1586 N N . THR A 1 211 ? 32.12639 36.60563 58.26595 1.000 13.14481 272 THR A N 1
ATOM 1587 C CA . THR A 1 211 ? 31.74560 37.01657 56.92273 1.000 13.43753 272 THR A CA 1
ATOM 1588 C C . THR A 1 211 ? 30.48693 36.24545 56.54424 1.000 11.19584 272 THR A C 1
ATOM 1589 O O . THR A 1 211 ? 30.55945 35.04767 56.23728 1.000 13.19888 272 THR A O 1
ATOM 1593 N N . ILE A 1 212 ? 29.34511 36.91972 56.54932 1.000 11.78449 273 ILE A N 1
ATOM 1594 C CA . ILE A 1 212 ? 28.07971 36.27336 56.20559 1.000 10.30041 273 ILE A CA 1
ATOM 1595 C C . ILE A 1 212 ? 27.90485 36.38462 54.69124 1.000 12.51874 273 ILE A C 1
ATOM 1596 O O . ILE A 1 212 ? 27.92397 37.48751 54.13257 1.000 14.57474 273 ILE A O 1
ATOM 1601 N N . LEU A 1 213 ? 27.77150 35.24466 54.01096 1.000 12.23767 274 LEU A N 1
ATOM 1602 C CA . LEU A 1 213 ? 27.61807 35.27903 52.56253 1.000 12.04320 274 LEU A CA 1
ATOM 1603 C C . LEU A 1 213 ? 26.25986 35.87925 52.19327 1.000 10.84866 274 LEU A C 1
ATOM 1604 O O . LEU A 1 213 ? 25.28111 35.75492 52.93335 1.000 14.33332 274 LEU A O 1
ATOM 1609 N N . THR A 1 214 ? 26.20781 36.56575 51.04963 1.000 11.33465 275 THR A N 1
ATOM 1610 C CA . THR A 1 214 ? 25.00240 37.27287 50.64279 1.000 12.85278 275 THR A CA 1
ATOM 1611 C C . THR A 1 214 ? 24.44933 36.66000 49.36033 1.000 13.86968 275 THR A C 1
ATOM 1612 O O . THR A 1 214 ? 25.19644 36.14128 48.53269 1.000 12.91641 275 THR A O 1
ATOM 1616 N N . GLU A 1 215 ? 23.12705 36.72368 49.20817 1.000 11.74025 276 GLU A N 1
ATOM 1617 C CA . GLU A 1 215 ? 22.47197 36.07672 48.07222 1.000 12.92823 276 GLU A CA 1
ATOM 1618 C C . GLU A 1 215 ? 23.02293 36.56386 46.73731 1.000 15.45303 276 GLU A C 1
ATOM 1619 O O . GLU A 1 215 ? 23.29837 37.75466 46.54278 1.000 16.18611 276 GLU A O 1
ATOM 1625 N N . CYS A 1 216 ? 23.15162 35.63212 45.79647 1.000 11.72077 277 CYS A N 1
ATOM 1626 C CA . CYS A 1 216 ? 23.69999 35.93516 44.48688 1.000 12.93727 277 CYS A CA 1
ATOM 1627 C C . CYS A 1 216 ? 22.93903 35.12827 43.44207 1.000 13.94348 277 CYS A C 1
ATOM 1628 O O . CYS A 1 216 ? 22.13655 34.25359 43.76672 1.000 16.27647 277 CYS A O 1
ATOM 1631 N N . SER A 1 217 ? 23.21009 35.42548 42.17737 1.000 14.61905 278 SER A N 1
ATOM 1632 C CA . SER A 1 217 ? 22.58957 34.64881 41.11657 1.000 16.22757 278 SER A CA 1
ATOM 1633 C C . SER A 1 217 ? 23.06414 33.20112 41.17641 1.000 14.06037 278 SER A C 1
ATOM 1634 O O . SER A 1 217 ? 24.22505 32.93492 41.52861 1.000 15.19641 278 SER A O 1
ATOM 1637 N N . PRO A 1 218 ? 22.20197 32.24674 40.85540 1.000 13.14398 279 PRO A N 1
ATOM 1638 C CA . PRO A 1 218 ? 22.65443 30.85842 40.75293 1.000 14.51027 279 PRO A CA 1
ATOM 1639 C C . PRO A 1 218 ? 23.78167 30.75868 39.74255 1.000 13.98491 279 PRO A C 1
ATOM 1640 O O . PRO A 1 218 ? 23.79376 31.46736 38.73271 1.000 14.09835 279 PRO A O 1
ATOM 1644 N N . TRP A 1 219 ? 24.72511 29.85641 40.01510 1.000 10.98226 280 TRP A N 1
ATOM 1645 C CA . TRP A 1 219 ? 25.72295 29.53081 39.01373 1.000 9.87615 280 TRP A CA 1
ATOM 1646 C C . TRP A 1 219 ? 25.01307 29.01454 37.76417 1.000 12.32438 280 TRP A C 1
ATOM 1647 O O . TRP A 1 219 ? 24.01832 28.29850 37.88006 1.000 12.98417 280 TRP A O 1
ATOM 1658 N N . PRO A 1 220 ? 25.45920 29.39018 36.55953 1.000 12.75523 281 PRO A N 1
ATOM 1659 C CA . PRO A 1 220 ? 24.64281 29.10279 35.36163 1.000 12.86733 281 PRO A CA 1
ATOM 1660 C C . PRO A 1 220 ? 24.52560 27.62984 35.01613 1.000 14.80166 281 PRO A C 1
ATOM 1661 O O . PRO A 1 220 ? 23.73416 27.29736 34.13045 1.000 16.47912 281 PRO A O 1
ATOM 1665 N N . GLU A 1 221 ? 25.29471 26.74733 35.65689 1.000 13.40390 282 GLU A N 1
ATOM 1666 C CA . GLU A 1 221 ? 25.18089 25.31103 35.46163 1.000 13.64801 282 GLU A CA 1
ATOM 1667 C C . GLU A 1 221 ? 25.43172 24.64052 36.80610 1.000 16.34167 282 GLU A C 1
ATOM 1668 O O . GLU A 1 221 ? 26.03219 25.23345 37.70016 1.000 15.43819 282 GLU A O 1
ATOM 1674 N N . ILE A 1 222 ? 24.97014 23.40054 36.95472 1.000 15.01878 283 ILE A N 1
ATOM 1675 C CA . ILE A 1 222 ? 25.11265 22.75567 38.25860 1.000 16.50595 283 ILE A CA 1
ATOM 1676 C C . ILE A 1 222 ? 26.56350 22.36399 38.48966 1.000 23.72521 283 ILE A C 1
ATOM 1677 O O . ILE A 1 222 ? 27.12108 22.66415 39.55491 1.000 17.95943 283 ILE A O 1
#

GO terms:
  GO:0000978 RNA polymerase II cis-regulatory region sequence-specific DNA binding (F, IDA)
  GO:0001228 DNA-binding transcription activator activity, RNA polymerase II-specific (F, IDA)
  GO:0045944 positive regulation of transcription by RNA polymerase II (P, IDA)
  GO:0045893 positive regulation of DNA-templated transcription (P, TAS)
  GO:0005667 transcription regulator complex (C, TAS)

Foldseek 3Di:
DAFKWKWWQFKWAQQAFDPDATEGEAEAPDWIKIWIAGPDDPPPPCVLVPHKKKKKKFKAFPDPVCRVPPVDVQFDVVDAFKDWPVVPWDQWAPKDQDPRGRGMIMTIGRNVDTTMIIMGGHDACVVVVTKIKIKMWMFPDDPPPDRPHTRFMWIHIYGYHHPPVSVVVSVVSVVVLVPDDPVVSVRTDGIDSIRMTGGDDPDPHD

Sequence (206 aa):
ILPFQYVLCAATSPAVKLHDETLTYLNQGQSYEIRMLDNRKLGELPELNGKLVKSIFRVVFHDRRLQYTEHQQLEGPGDRILDIDIPMSVGVIDPRANPTQLNTVEFLWDPSKRTSVFIQVHCISTEFGVPFRVQIDTFKENGNGEYTEHLHSASCQIKVFKPKGADRKQKIDREKMEKRTPHEKEKYQPSYETTILTECSPWPEI

Nearest PDB structures (foldseek):
  5mpi-assembly1_A  TM=7.574E-01  e=2.203E-14  Homo sapiens
  5mr7-assembly1_A  TM=6.899E-01  e=1.819E-12  Homo sapiens
  5mr7-assembly2_B  TM=6.641E-01  e=2.813E-12  Homo sapiens
  8god-assembly1_A  TM=4.826E-01  e=1.495E-02  Homo sapiens
  8ql0-assembly1_A-2  TM=4.017E-01  e=5.606E-03  Homo sapiens